Protein AF-A0A218XLJ2-F1 (afdb_monomer_lite)

Organism: Punica granatum (NCBI:txid22663)

Secondary structure (DSSP, 8-state):
------SSHHHHHHHHHHHHHHHHHHHHHHTT------------TTS---HHHHHHHTT-----S-EEEEEEEEEEEPP-----S--------PPPPEE-TT-EEEEEEEESSSTTPEEEEEEEE--TTSEEEEEPPHHHHT-TTHHHHEEEEEEE--TTSSS--------EEPEEEEEETTEEEEEEEEEEEEPP-TT----------------------

Sequence (221 aa):
MSHTSRSFGSSVNTFITMIMMILCIAFCLLGANSVAAAQEDVLNPETPISREDLVKIAGYGEDKLSTVLITGSVLCDEAAGRLNDNGDDEARTLPRPQPVSGALVAVNCQMGDTPRGRPCRTRGITDENGDFSIDLPSHLHATPNLHRRCSVRLLRIPKDSQCGPTYLHGHRLIKLWSVGDGVRTYSAGSIRLMKPNRKRPSQAQIINGSKSRVHGDVVDR

Foldseek 3Di:
DDDDDDDDVVVVVVVVVVVVVVVVVVCVVVVPPDPPPPPPPDDPVPDDQDPQNVCVVVVNRDPLQFWEKEKEFEWEAEDPPDDPDDDDPDPPDRDDTHGAFFWKKKKWFFADDDPPGDIDIDIWTAHPRRMTMTIDDSSCLPPPPRLVGIWMFTDDGDPPDQAHPDPRDDTARWAFDDDDPRYTYIYSYYDYGYRDDPPDDDDDDDPDDDDDDDDDDDDDD

Radius of gyration: 34.75 Å; chains: 1; bounding box: 73×89×125 Å

pLDDT: mean 71.73, std 20.13, range [30.19, 97.12]

Structure (mmCIF, N/CA/C/O backbone):
data_AF-A0A218XLJ2-F1
#
_entry.id   AF-A0A218XLJ2-F1
#
loop_
_atom_site.group_PDB
_atom_site.id
_atom_site.type_symbol
_atom_site.label_atom_id
_atom_site.label_alt_id
_atom_site.label_comp_id
_atom_site.label_asym_id
_atom_site.label_entity_id
_atom_site.label_seq_id
_atom_site.pdbx_PDB_ins_code
_atom_site.Cartn_x
_atom_site.Cartn_y
_atom_site.Cartn_z
_atom_site.occupancy
_atom_site.B_iso_or_equiv
_atom_site.auth_seq_id
_atom_site.auth_comp_id
_atom_site.auth_asym_id
_atom_site.auth_atom_id
_atom_site.pdbx_PDB_model_num
ATOM 1 N N . MET A 1 1 ? 51.303 -2.481 -82.507 1.00 40.62 1 MET A N 1
ATOM 2 C CA . MET A 1 1 ? 51.624 -2.855 -81.113 1.00 40.62 1 MET A CA 1
ATOM 3 C C . MET A 1 1 ? 50.322 -3.069 -80.368 1.00 40.62 1 MET A C 1
ATOM 5 O O . MET A 1 1 ? 49.459 -2.204 -80.385 1.00 40.62 1 MET A O 1
ATOM 9 N N . SER A 1 2 ? 50.149 -4.285 -79.870 1.00 39.78 2 SER A N 1
ATOM 10 C CA . SER A 1 2 ? 48.910 -4.911 -79.416 1.00 39.78 2 SER A CA 1
ATOM 11 C C . SER A 1 2 ? 48.534 -4.499 -77.989 1.00 39.78 2 SER A C 1
ATOM 13 O O . SER A 1 2 ? 49.345 -4.578 -77.070 1.00 39.78 2 SER A O 1
ATOM 15 N N . HIS A 1 3 ? 47.277 -4.091 -77.813 1.00 50.00 3 HIS A N 1
ATOM 16 C CA . HIS A 1 3 ? 46.625 -3.891 -76.522 1.00 50.00 3 HIS A CA 1
ATOM 17 C C . HIS A 1 3 ? 46.106 -5.228 -75.989 1.00 50.00 3 HIS A C 1
ATOM 19 O O . HIS A 1 3 ? 45.147 -5.739 -76.547 1.00 50.00 3 HIS A O 1
ATOM 25 N N . THR A 1 4 ? 46.646 -5.734 -74.879 1.00 51.16 4 THR A N 1
ATOM 26 C CA . THR A 1 4 ? 45.943 -6.681 -73.989 1.00 51.16 4 THR A CA 1
ATOM 27 C C . THR A 1 4 ? 46.661 -6.759 -72.644 1.00 51.16 4 THR A C 1
ATOM 29 O O . THR A 1 4 ? 47.622 -7.506 -72.503 1.00 51.16 4 THR A O 1
ATOM 32 N N . SER A 1 5 ? 46.200 -6.009 -71.639 1.00 54.22 5 SER A N 1
ATOM 33 C CA . SER A 1 5 ? 46.456 -6.365 -70.234 1.00 54.22 5 SER A CA 1
ATOM 34 C C . SER A 1 5 ? 45.481 -5.650 -69.298 1.00 54.22 5 SER A C 1
ATOM 36 O O . SER A 1 5 ? 45.827 -4.702 -68.602 1.00 54.22 5 SER A O 1
ATOM 38 N N . ARG A 1 6 ? 44.209 -6.058 -69.330 1.00 54.47 6 ARG A N 1
ATOM 39 C CA . ARG A 1 6 ? 43.205 -5.694 -68.316 1.00 54.47 6 ARG A CA 1
ATOM 40 C C . ARG A 1 6 ? 42.183 -6.822 -68.178 1.00 54.47 6 ARG A C 1
ATOM 42 O O . ARG A 1 6 ? 41.064 -6.686 -68.647 1.00 54.47 6 ARG A O 1
ATOM 49 N N . SER A 1 7 ? 42.572 -7.956 -67.592 1.00 54.41 7 SER A N 1
ATOM 50 C CA . SER A 1 7 ? 41.597 -8.994 -67.204 1.00 54.41 7 SER A CA 1
ATOM 51 C C . SER A 1 7 ? 42.142 -9.999 -66.176 1.00 54.41 7 SER A C 1
ATOM 53 O O . SER A 1 7 ? 41.984 -11.203 -66.331 1.00 54.41 7 SER A O 1
ATOM 55 N N . PHE A 1 8 ? 42.838 -9.534 -65.130 1.00 50.72 8 PHE A N 1
ATOM 56 C CA . PHE A 1 8 ? 43.256 -10.431 -64.032 1.00 50.72 8 PHE A CA 1
ATOM 57 C C . PHE A 1 8 ? 42.791 -9.962 -62.643 1.00 50.72 8 PHE A C 1
ATOM 59 O O . PHE A 1 8 ? 42.509 -10.785 -61.781 1.00 50.72 8 PHE A O 1
ATOM 66 N N . GLY A 1 9 ? 42.605 -8.651 -62.433 1.00 52.97 9 GLY A N 1
ATOM 67 C CA . GLY A 1 9 ? 42.180 -8.098 -61.136 1.00 52.97 9 GLY A CA 1
ATOM 68 C C . GLY A 1 9 ? 40.681 -8.204 -60.814 1.00 52.97 9 GLY A C 1
ATOM 69 O O . GLY A 1 9 ? 40.316 -8.201 -59.644 1.00 52.97 9 GLY A O 1
ATOM 70 N N . SER A 1 10 ? 39.798 -8.320 -61.815 1.00 57.84 10 SER A N 1
ATOM 71 C CA . SER A 1 10 ? 38.346 -8.446 -61.582 1.00 57.84 10 SER A CA 1
ATOM 72 C C . SER A 1 10 ? 37.951 -9.845 -61.114 1.00 57.84 10 SER A C 1
ATOM 74 O O . SER A 1 10 ? 37.080 -9.982 -60.261 1.00 57.84 10 SER A O 1
ATOM 76 N N . SER A 1 11 ? 38.632 -10.867 -61.636 1.00 59.41 11 SER A N 1
ATOM 77 C CA . SER A 1 11 ? 38.338 -12.275 -61.372 1.00 59.41 11 SER A CA 1
ATOM 78 C C . SER A 1 11 ? 38.610 -12.641 -59.908 1.00 59.41 11 SER A C 1
ATOM 80 O O . SER A 1 11 ? 37.754 -13.203 -59.228 1.00 59.41 11 SER A O 1
ATOM 82 N N . VAL A 1 12 ? 39.756 -12.215 -59.365 1.00 68.94 12 VAL A N 1
ATOM 83 C CA . VAL A 1 12 ? 40.136 -12.489 -57.968 1.00 68.94 12 VAL A CA 1
ATOM 84 C C . VAL A 1 12 ? 39.160 -11.836 -56.983 1.00 68.94 12 VAL A C 1
ATOM 86 O O . VAL A 1 12 ? 38.731 -12.479 -56.030 1.00 68.94 12 VAL A O 1
ATOM 89 N N . ASN A 1 13 ? 38.719 -10.604 -57.255 1.00 71.38 13 ASN A N 1
ATOM 90 C CA . ASN A 1 13 ? 37.729 -9.924 -56.418 1.00 71.38 13 ASN A CA 1
ATOM 91 C C . ASN A 1 13 ? 36.360 -10.614 -56.457 1.00 71.38 13 ASN A C 1
ATOM 93 O O . ASN A 1 13 ? 35.719 -10.729 -55.417 1.00 71.38 13 ASN A O 1
ATOM 97 N N . THR A 1 14 ? 35.929 -11.128 -57.615 1.00 75.25 14 THR A N 1
ATOM 98 C CA . THR A 1 14 ? 34.682 -11.906 -57.709 1.00 75.25 14 THR A CA 1
ATOM 99 C C . THR A 1 14 ? 34.770 -13.260 -57.007 1.00 75.25 14 THR A C 1
ATOM 101 O O . THR A 1 14 ? 33.794 -13.704 -56.410 1.00 75.25 14 THR A O 1
ATOM 104 N N . PHE A 1 15 ? 35.939 -13.906 -57.008 1.00 81.88 15 PHE A N 1
ATOM 105 C CA . PHE A 1 15 ? 36.141 -15.135 -56.239 1.00 81.88 15 PHE A CA 1
ATOM 106 C C . PHE A 1 15 ? 36.113 -14.867 -54.731 1.00 81.88 15 PHE A C 1
ATOM 108 O O . PHE A 1 15 ? 35.472 -15.609 -53.991 1.00 81.88 15 PHE A O 1
ATOM 115 N N . ILE A 1 16 ? 36.734 -13.775 -54.274 1.00 82.81 16 ILE A N 1
ATOM 116 C CA . ILE A 1 16 ? 36.729 -13.383 -52.859 1.00 82.81 16 ILE A CA 1
ATOM 117 C C . ILE A 1 16 ? 35.306 -13.059 -52.380 1.00 82.81 16 ILE A C 1
ATOM 119 O O . ILE A 1 16 ? 34.909 -13.517 -51.309 1.00 82.81 16 ILE A O 1
ATOM 123 N N . THR A 1 17 ? 34.506 -12.328 -53.165 1.00 79.94 17 THR A N 1
ATOM 124 C CA . THR A 1 17 ? 33.119 -12.008 -52.781 1.00 79.94 17 THR A CA 1
ATOM 125 C C . THR A 1 17 ? 32.224 -13.244 -52.739 1.00 79.94 17 THR A C 1
ATOM 127 O O . THR A 1 17 ? 31.406 -13.367 -51.829 1.00 79.94 17 THR A O 1
ATOM 130 N N . MET A 1 18 ? 32.406 -14.194 -53.660 1.00 84.88 18 MET A N 1
ATOM 131 C CA . MET A 1 18 ? 31.685 -15.472 -53.636 1.00 84.88 18 MET A CA 1
ATOM 132 C C . MET A 1 18 ? 32.050 -16.317 -52.409 1.00 84.88 18 MET A C 1
ATOM 134 O O . MET A 1 18 ? 31.156 -16.843 -51.749 1.00 84.88 18 MET A O 1
ATOM 138 N N . ILE A 1 19 ? 33.334 -16.391 -52.044 1.00 88.06 19 ILE A N 1
ATOM 139 C CA . ILE A 1 19 ? 33.786 -17.113 -50.843 1.00 88.06 19 ILE A CA 1
ATOM 140 C C . ILE A 1 19 ? 33.223 -16.468 -49.569 1.00 88.06 19 ILE A C 1
ATOM 142 O O . ILE A 1 19 ? 32.727 -17.178 -48.698 1.00 88.06 19 ILE A O 1
ATOM 146 N N . MET A 1 20 ? 33.227 -15.134 -49.471 1.00 82.94 20 MET A N 1
ATOM 147 C CA . MET A 1 20 ? 32.637 -14.418 -48.330 1.00 82.94 20 MET A CA 1
ATOM 148 C C . MET A 1 20 ? 31.130 -14.668 -48.201 1.00 82.94 20 MET A C 1
ATOM 150 O O . MET A 1 20 ? 30.644 -14.899 -47.098 1.00 82.94 20 MET A O 1
ATOM 154 N N . MET A 1 21 ? 30.389 -14.690 -49.313 1.00 84.50 21 MET A N 1
ATOM 155 C CA . MET A 1 21 ? 28.954 -14.997 -49.300 1.00 84.50 21 MET A CA 1
ATOM 156 C C . MET A 1 21 ? 28.672 -16.432 -48.841 1.00 84.50 21 MET A C 1
ATOM 158 O O . MET A 1 21 ? 27.772 -16.646 -48.031 1.00 84.50 21 MET A O 1
ATOM 162 N N . ILE A 1 22 ? 29.458 -17.410 -49.302 1.00 87.50 22 ILE A N 1
ATOM 163 C CA . ILE A 1 22 ? 29.316 -18.814 -48.888 1.00 87.50 22 ILE A CA 1
ATOM 164 C C . ILE A 1 22 ? 29.635 -18.977 -47.396 1.00 87.50 22 ILE A C 1
ATOM 166 O O . ILE A 1 22 ? 28.896 -19.660 -46.689 1.00 87.50 22 ILE A O 1
ATOM 170 N N . LEU A 1 23 ? 30.683 -18.312 -46.896 1.00 84.44 23 LEU A N 1
ATOM 171 C CA . LEU A 1 23 ? 31.029 -18.319 -45.471 1.00 84.44 23 LEU A CA 1
ATOM 172 C C . LEU A 1 23 ? 29.951 -17.648 -44.611 1.00 84.44 23 LEU A C 1
ATOM 174 O O . LEU A 1 23 ? 29.609 -18.183 -43.560 1.00 84.44 23 LEU A O 1
ATOM 178 N N . CYS A 1 24 ? 29.362 -16.537 -45.066 1.00 79.88 24 CYS A N 1
ATOM 179 C CA . CYS A 1 24 ? 28.232 -15.899 -44.386 1.00 79.88 24 CYS A CA 1
ATOM 180 C C . CYS A 1 24 ? 27.011 -16.823 -44.318 1.00 79.88 24 CYS A C 1
ATOM 182 O O . CYS A 1 24 ? 26.414 -16.959 -43.256 1.00 79.88 24 CYS A O 1
ATOM 184 N N . ILE A 1 25 ? 26.658 -17.499 -45.416 1.00 82.06 25 ILE A N 1
ATOM 185 C CA . ILE A 1 25 ? 25.526 -18.437 -45.442 1.00 82.06 25 ILE A CA 1
ATOM 186 C C . ILE A 1 25 ? 25.802 -19.633 -44.524 1.00 82.06 25 ILE A C 1
ATOM 188 O O . ILE A 1 25 ? 24.932 -20.006 -43.743 1.00 82.06 25 ILE A O 1
ATOM 192 N N . ALA A 1 26 ? 27.013 -20.195 -44.551 1.00 81.12 26 ALA A N 1
ATOM 193 C CA . ALA A 1 26 ? 27.405 -21.265 -43.637 1.00 81.12 26 ALA A CA 1
ATOM 194 C C . ALA A 1 26 ? 27.327 -20.809 -42.171 1.00 81.12 26 ALA A C 1
ATOM 196 O O . ALA A 1 26 ? 26.784 -21.529 -41.341 1.00 81.12 26 ALA A O 1
ATOM 197 N N . PHE A 1 27 ? 27.781 -19.595 -41.851 1.00 76.19 27 PHE A N 1
ATOM 198 C CA . PHE A 1 27 ? 27.684 -19.035 -40.502 1.00 76.19 27 PHE A CA 1
ATOM 199 C C . PHE A 1 27 ? 26.229 -18.788 -40.073 1.00 76.19 27 PHE A C 1
ATOM 201 O O . PHE A 1 27 ? 25.881 -19.052 -38.928 1.00 76.19 27 PHE A O 1
ATOM 208 N N . CYS A 1 28 ? 25.350 -18.362 -40.984 1.00 71.06 28 CYS A N 1
ATOM 209 C CA . CYS A 1 28 ? 23.918 -18.231 -40.709 1.00 71.06 28 CYS A CA 1
ATOM 210 C C . CYS A 1 28 ? 23.225 -19.589 -40.508 1.00 71.06 28 CYS A C 1
ATOM 212 O O . CYS A 1 28 ? 22.333 -19.693 -39.672 1.00 71.06 28 CYS A O 1
ATOM 214 N N . LEU A 1 29 ? 23.637 -20.628 -41.243 1.00 69.00 29 LEU A N 1
ATOM 215 C CA . LEU A 1 29 ? 23.079 -21.979 -41.120 1.00 69.00 29 LEU A CA 1
ATOM 216 C C . LEU A 1 29 ? 23.618 -22.730 -39.890 1.00 69.00 29 LEU A C 1
ATOM 218 O O . LEU A 1 29 ? 22.873 -23.486 -39.274 1.00 69.00 29 LEU A O 1
ATOM 222 N N . LEU A 1 30 ? 24.876 -22.502 -39.495 1.00 63.41 30 LEU A N 1
ATOM 223 C CA . LEU A 1 30 ? 25.457 -23.046 -38.258 1.00 63.41 30 LEU A CA 1
ATOM 224 C C . LEU A 1 30 ? 25.070 -22.225 -37.012 1.00 63.41 30 LEU A C 1
ATOM 226 O O . LEU A 1 30 ? 25.024 -22.766 -35.910 1.00 63.41 30 LEU A O 1
ATOM 230 N N . GLY A 1 31 ? 24.772 -20.934 -37.174 1.00 58.31 31 GLY A N 1
ATOM 231 C CA . GLY A 1 31 ? 24.392 -20.003 -36.106 1.00 58.31 31 GLY A CA 1
ATOM 232 C C . GLY A 1 31 ? 22.928 -20.081 -35.661 1.00 58.31 31 GLY A C 1
ATOM 233 O O . GLY A 1 31 ? 22.529 -19.323 -34.781 1.00 58.31 31 GLY A O 1
ATOM 234 N N . ALA A 1 32 ? 22.130 -20.996 -36.222 1.00 55.41 32 ALA A N 1
ATOM 235 C CA . ALA A 1 32 ? 20.756 -21.253 -35.778 1.00 55.41 32 ALA A CA 1
ATOM 236 C C . ALA A 1 32 ? 20.669 -22.094 -34.487 1.00 55.41 32 ALA A C 1
ATOM 238 O O . ALA A 1 32 ? 19.572 -22.390 -34.022 1.00 55.41 32 ALA A O 1
ATOM 239 N N . ASN A 1 33 ? 21.805 -22.425 -33.872 1.00 53.75 33 ASN A N 1
ATOM 240 C CA . ASN A 1 33 ? 21.851 -22.959 -32.517 1.00 53.75 33 ASN A CA 1
ATOM 241 C C . ASN A 1 33 ? 22.238 -21.825 -31.569 1.00 53.75 33 ASN A C 1
ATOM 243 O O . ASN A 1 33 ? 23.383 -21.703 -31.133 1.00 53.75 33 ASN A O 1
ATOM 247 N N . SER A 1 34 ? 21.276 -20.954 -31.275 1.00 48.19 34 SER A N 1
ATOM 248 C CA . SER A 1 34 ? 21.370 -20.085 -30.110 1.00 48.19 34 SER A CA 1
ATOM 249 C C . SER A 1 34 ? 21.633 -20.952 -28.882 1.00 48.19 34 SER A C 1
ATOM 251 O O . SER A 1 34 ? 20.870 -21.871 -28.586 1.00 48.19 34 SER A O 1
ATOM 253 N N . VAL A 1 35 ? 22.719 -20.641 -28.181 1.00 45.84 35 VAL A N 1
ATOM 254 C CA . VAL A 1 35 ? 23.016 -21.108 -26.829 1.00 45.84 35 VAL A CA 1
ATOM 255 C C . VAL A 1 35 ? 21.879 -20.703 -25.888 1.00 45.84 35 VAL A C 1
ATOM 257 O O . VAL A 1 35 ? 21.915 -19.664 -25.238 1.00 45.84 35 VAL A O 1
ATOM 260 N N . ALA A 1 36 ? 20.849 -21.539 -25.811 1.00 43.31 36 ALA A N 1
ATOM 261 C CA . ALA A 1 36 ? 20.025 -21.641 -24.626 1.00 43.31 36 ALA A CA 1
ATOM 262 C C . ALA A 1 36 ? 20.837 -22.451 -23.612 1.00 43.31 36 ALA A C 1
ATOM 264 O O . ALA A 1 36 ? 20.771 -23.675 -23.574 1.00 43.31 36 ALA A O 1
ATOM 265 N N . ALA A 1 37 ? 21.635 -21.768 -22.792 1.00 46.81 37 ALA A N 1
ATOM 266 C CA . ALA A 1 37 ? 22.037 -22.324 -21.507 1.00 46.81 37 ALA A CA 1
ATOM 267 C C . ALA A 1 37 ? 20.812 -22.269 -20.577 1.00 46.81 37 ALA A C 1
ATOM 269 O O . ALA A 1 37 ? 20.746 -21.463 -19.655 1.00 46.81 37 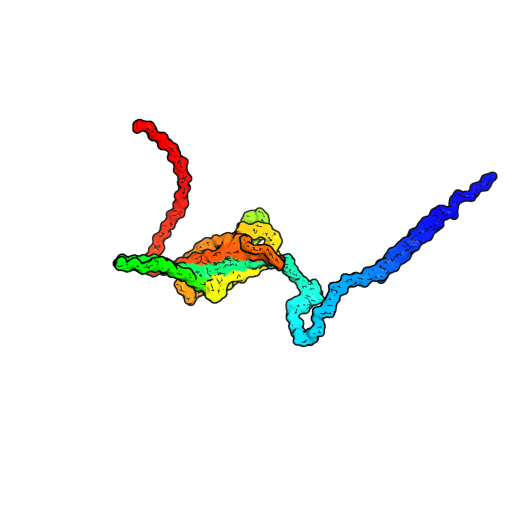ALA A O 1
ATOM 270 N N . ALA A 1 38 ? 19.799 -23.080 -20.882 1.00 41.97 38 ALA A N 1
ATOM 271 C CA . ALA A 1 38 ? 18.793 -23.466 -19.915 1.00 41.97 38 ALA A CA 1
ATOM 272 C C . ALA A 1 38 ? 19.361 -24.700 -19.226 1.00 41.97 38 ALA A C 1
ATOM 274 O O . ALA A 1 38 ? 19.477 -25.769 -19.818 1.00 41.97 38 ALA A O 1
ATOM 275 N N . GLN A 1 39 ? 19.816 -24.501 -17.997 1.00 36.59 39 GLN A N 1
ATOM 276 C CA . GLN A 1 39 ? 20.146 -25.582 -17.094 1.00 36.59 39 GLN A CA 1
ATOM 277 C C . GLN A 1 39 ? 18.915 -26.480 -16.965 1.00 36.59 39 GLN A C 1
ATOM 279 O O . GLN A 1 39 ? 17.893 -26.075 -16.414 1.00 36.59 39 GLN A O 1
ATOM 284 N N . GLU A 1 40 ? 19.010 -27.676 -17.535 1.00 46.03 40 GLU A N 1
ATOM 285 C CA . GLU A 1 40 ? 18.031 -28.739 -17.369 1.00 46.03 40 GLU A CA 1
ATOM 286 C C . GLU A 1 40 ? 18.198 -29.310 -15.964 1.00 46.03 40 GLU A C 1
ATOM 288 O O . GLU A 1 40 ? 18.919 -30.275 -15.737 1.00 46.03 40 GLU A O 1
ATOM 293 N N . ASP A 1 41 ? 17.573 -28.659 -14.996 1.00 46.03 41 ASP A N 1
ATOM 294 C CA . ASP A 1 41 ? 17.296 -29.265 -13.705 1.00 46.03 41 ASP A CA 1
ATOM 295 C C . ASP A 1 41 ? 15.955 -28.721 -13.230 1.00 46.03 41 ASP A C 1
ATOM 297 O O . ASP A 1 41 ? 15.884 -27.601 -12.741 1.00 46.03 41 ASP A O 1
ATOM 301 N N . VAL A 1 42 ? 14.885 -29.443 -13.571 1.00 45.31 42 VAL A N 1
ATOM 302 C CA . VAL A 1 42 ? 13.641 -29.696 -12.814 1.00 45.31 42 VAL A CA 1
ATOM 303 C C . VAL A 1 42 ? 12.658 -30.306 -13.824 1.00 45.31 42 VAL A C 1
ATOM 305 O O . VAL A 1 42 ? 11.742 -29.655 -14.320 1.00 45.31 42 VAL A O 1
ATOM 308 N N . LEU A 1 43 ? 12.843 -31.587 -14.151 1.00 45.59 43 LEU A N 1
ATOM 309 C CA . LEU A 1 43 ? 11.749 -32.415 -14.658 1.00 45.59 43 LEU A CA 1
ATOM 310 C C . LEU A 1 43 ? 11.381 -33.402 -13.553 1.00 45.59 43 LEU A C 1
ATOM 312 O O . LEU A 1 43 ? 11.804 -34.553 -13.565 1.00 45.59 43 LEU A O 1
ATOM 316 N N . ASN A 1 44 ? 10.605 -32.930 -12.576 1.00 52.25 44 ASN A N 1
ATOM 317 C CA . ASN A 1 44 ? 9.817 -33.818 -11.732 1.00 52.25 44 ASN A CA 1
ATOM 318 C C . ASN A 1 44 ? 8.383 -33.831 -12.294 1.00 52.25 44 ASN A C 1
ATOM 320 O O . ASN A 1 44 ? 7.710 -32.804 -12.218 1.00 52.25 44 ASN A O 1
ATOM 324 N N . PRO A 1 45 ? 7.898 -34.937 -12.883 1.00 50.84 45 PRO A N 1
ATOM 325 C CA . PRO A 1 45 ? 6.614 -34.984 -13.588 1.00 50.84 45 PRO A CA 1
ATOM 326 C C . PRO A 1 45 ? 5.373 -35.015 -12.670 1.00 50.84 45 PRO A C 1
ATOM 328 O O . PRO A 1 45 ? 4.278 -35.313 -13.140 1.00 50.84 45 PRO A O 1
ATOM 331 N N . GLU A 1 46 ? 5.505 -34.713 -11.375 1.00 52.38 46 GLU A N 1
ATOM 332 C CA . GLU A 1 46 ? 4.437 -34.922 -10.383 1.00 52.38 46 GLU A CA 1
ATOM 333 C C . GLU A 1 46 ? 3.792 -33.640 -9.832 1.00 52.38 46 GLU A C 1
ATOM 335 O O . GLU A 1 46 ? 2.919 -33.717 -8.967 1.00 52.38 46 GLU A O 1
ATOM 340 N N . THR A 1 47 ? 4.158 -32.450 -10.316 1.00 59.81 47 THR A N 1
ATOM 341 C CA . THR A 1 47 ? 3.513 -31.206 -9.872 1.00 59.81 47 THR A CA 1
ATOM 342 C C . THR A 1 47 ? 2.441 -30.753 -10.869 1.00 59.81 47 THR A C 1
ATOM 344 O O . THR A 1 47 ? 2.722 -30.605 -12.060 1.00 59.81 47 THR A O 1
ATOM 347 N N . PRO A 1 48 ? 1.187 -30.515 -10.431 1.00 67.12 48 PRO A N 1
ATOM 348 C CA . PRO A 1 48 ? 0.189 -29.911 -11.301 1.00 67.12 48 PRO A CA 1
ATOM 349 C C . PRO A 1 48 ? 0.653 -28.497 -11.663 1.00 67.12 48 PRO A C 1
ATOM 351 O O . PRO A 1 48 ? 0.716 -27.620 -10.803 1.00 67.12 48 PRO A O 1
ATOM 354 N N . ILE A 1 49 ? 1.000 -28.291 -12.937 1.00 69.38 49 ILE A N 1
ATOM 355 C CA . ILE A 1 49 ? 1.382 -26.979 -13.463 1.00 69.38 49 ILE A CA 1
ATOM 356 C C . ILE A 1 49 ? 0.177 -26.054 -13.301 1.00 69.38 49 ILE A C 1
ATOM 358 O O . ILE A 1 49 ? -0.910 -26.324 -13.824 1.00 69.38 49 ILE A O 1
ATOM 362 N N . SER A 1 50 ? 0.361 -24.979 -12.544 1.00 78.75 50 SER A N 1
ATOM 363 C CA . SER A 1 50 ? -0.721 -24.053 -12.261 1.00 78.75 50 SER A CA 1
ATOM 364 C C . SER A 1 50 ? -1.094 -23.242 -13.506 1.00 78.75 50 SER A C 1
ATOM 366 O O . SER A 1 50 ? -0.306 -23.101 -14.447 1.00 78.75 50 SER A O 1
ATOM 368 N N . ARG A 1 51 ? -2.321 -22.706 -13.557 1.00 74.31 51 ARG A N 1
ATOM 369 C CA . ARG A 1 51 ? -2.812 -21.980 -14.746 1.00 74.31 51 ARG A CA 1
ATOM 370 C C . ARG A 1 51 ? -1.936 -20.775 -15.077 1.00 74.31 51 ARG A C 1
ATOM 372 O O . ARG A 1 51 ? -1.750 -20.468 -16.249 1.00 74.31 51 ARG A O 1
ATOM 379 N N . GLU A 1 52 ? -1.397 -20.110 -14.062 1.00 71.06 52 GLU A N 1
ATOM 380 C CA . GLU A 1 52 ? -0.471 -18.985 -14.236 1.00 71.06 52 GLU A CA 1
ATOM 381 C C . GLU A 1 52 ? 0.842 -19.420 -14.896 1.00 71.06 52 GLU A C 1
ATOM 383 O O . GLU A 1 52 ? 1.374 -18.695 -15.734 1.00 71.06 52 GLU A O 1
ATOM 388 N N . ASP A 1 53 ? 1.343 -20.609 -14.565 1.00 73.12 53 ASP A N 1
ATOM 389 C CA . ASP A 1 53 ? 2.588 -21.133 -15.124 1.00 73.12 53 ASP A CA 1
ATOM 390 C C . ASP A 1 53 ? 2.408 -21.609 -16.568 1.00 73.12 53 ASP A C 1
ATOM 392 O O . ASP A 1 53 ? 3.267 -21.346 -17.406 1.00 73.12 53 ASP A O 1
ATOM 396 N N . LEU A 1 54 ? 1.250 -22.182 -16.916 1.00 79.81 54 LEU A N 1
ATOM 397 C CA . LEU A 1 54 ? 0.903 -22.486 -18.313 1.00 79.81 54 LEU A CA 1
ATOM 398 C C . LEU A 1 54 ? 0.843 -21.224 -19.189 1.00 79.81 54 LEU A C 1
ATOM 400 O O . LEU A 1 54 ? 1.269 -21.253 -20.343 1.00 79.81 54 LEU A O 1
ATOM 404 N N . VAL A 1 55 ? 0.349 -20.104 -18.647 1.00 77.56 55 VAL A N 1
ATOM 405 C CA . VAL A 1 55 ? 0.307 -18.816 -19.362 1.00 77.56 55 VAL A CA 1
ATOM 406 C C . VAL A 1 55 ? 1.719 -18.278 -19.616 1.00 77.56 55 VAL A C 1
ATOM 408 O O . VAL A 1 55 ? 1.986 -17.766 -20.705 1.00 77.56 55 VAL A O 1
ATOM 411 N N . LYS A 1 56 ? 2.639 -18.442 -18.655 1.00 75.25 56 LYS A N 1
ATOM 412 C CA . LYS A 1 56 ? 4.057 -18.087 -18.828 1.00 75.25 56 LYS A CA 1
ATOM 413 C C . LYS A 1 56 ? 4.743 -18.967 -19.874 1.00 75.25 56 LYS A C 1
ATOM 415 O O . LYS A 1 56 ? 5.400 -18.434 -20.760 1.00 75.25 56 LYS A O 1
ATOM 420 N N . ILE A 1 57 ? 4.538 -20.289 -19.824 1.00 79.69 57 ILE A N 1
ATOM 421 C CA . ILE A 1 57 ? 5.113 -21.248 -20.789 1.00 79.69 57 ILE A CA 1
ATOM 422 C C . ILE A 1 57 ? 4.630 -20.952 -22.217 1.00 79.69 57 ILE A C 1
ATOM 424 O O . ILE A 1 57 ? 5.393 -21.071 -23.171 1.00 79.69 57 ILE A O 1
ATOM 428 N N . ALA A 1 58 ? 3.379 -20.512 -22.372 1.00 80.81 58 ALA A N 1
ATOM 429 C CA . ALA A 1 58 ? 2.810 -20.142 -23.664 1.00 80.81 58 ALA A CA 1
ATOM 430 C C . ALA A 1 58 ? 3.290 -18.773 -24.199 1.00 80.81 58 ALA A C 1
ATOM 432 O O . ALA A 1 58 ? 2.844 -18.352 -25.263 1.00 80.81 58 ALA A O 1
ATOM 433 N N . GLY A 1 59 ? 4.162 -18.059 -23.475 1.00 66.69 59 GLY A N 1
ATOM 434 C CA . GLY A 1 59 ? 4.678 -16.745 -23.877 1.00 66.69 59 GLY A CA 1
ATOM 435 C C . GLY A 1 59 ? 3.666 -15.597 -23.765 1.00 66.69 59 GLY A C 1
ATOM 436 O O . GLY A 1 59 ? 3.957 -14.485 -24.195 1.00 66.69 59 GLY A O 1
ATOM 437 N N . TYR A 1 60 ? 2.488 -15.846 -23.178 1.00 70.06 60 TYR A N 1
ATOM 438 C CA . TYR A 1 60 ? 1.464 -14.831 -22.888 1.00 70.06 60 TYR A CA 1
ATOM 439 C C . TYR A 1 60 ? 1.579 -14.258 -21.466 1.00 70.06 60 TYR A C 1
ATOM 441 O O . TYR A 1 60 ? 0.799 -13.388 -21.082 1.00 70.06 60 TYR A O 1
ATOM 449 N N . GLY A 1 61 ? 2.522 -14.755 -20.663 1.00 64.44 61 GLY A N 1
ATOM 450 C CA . GLY A 1 61 ? 2.810 -14.219 -19.339 1.00 64.44 61 GLY A CA 1
ATOM 451 C C . GLY A 1 61 ? 3.543 -12.889 -19.450 1.00 64.44 61 GLY A C 1
ATOM 452 O O . GLY A 1 61 ? 4.718 -12.855 -19.792 1.00 64.44 61 GLY A O 1
ATOM 453 N N . GLU A 1 62 ? 2.861 -11.786 -19.151 1.00 65.50 62 GLU A N 1
ATOM 454 C CA . GLU A 1 62 ? 3.532 -10.505 -18.941 1.00 65.50 62 GLU A CA 1
ATOM 455 C C . GLU A 1 62 ? 4.309 -10.571 -17.617 1.00 65.50 62 GLU A C 1
ATOM 457 O O . GLU A 1 62 ? 3.709 -10.579 -16.537 1.00 65.50 62 GLU A O 1
ATOM 462 N N . ASP A 1 63 ? 5.642 -10.623 -17.676 1.00 60.34 63 ASP A N 1
ATOM 463 C CA . ASP A 1 63 ? 6.463 -10.551 -16.470 1.00 60.34 63 ASP A CA 1
ATOM 464 C C . ASP A 1 63 ? 6.298 -9.182 -15.795 1.00 60.34 63 ASP A C 1
ATOM 466 O O . ASP A 1 63 ? 6.442 -8.115 -16.402 1.00 60.34 63 ASP A O 1
ATOM 470 N N . LYS A 1 64 ? 5.994 -9.198 -14.494 1.00 64.94 64 LYS A N 1
ATOM 471 C CA . LYS A 1 64 ? 5.843 -7.993 -13.673 1.00 64.94 64 LYS A CA 1
ATOM 472 C C . LYS A 1 64 ? 7.211 -7.309 -13.524 1.00 64.94 64 LYS A C 1
ATOM 474 O O . LYS A 1 64 ? 7.962 -7.614 -12.605 1.00 64.94 64 LYS A O 1
ATOM 479 N N . LEU A 1 65 ? 7.515 -6.351 -14.406 1.00 66.50 65 LEU A N 1
ATOM 480 C CA . LEU A 1 65 ? 8.825 -5.675 -14.501 1.00 66.50 65 LEU A CA 1
ATOM 481 C C . LEU A 1 65 ? 9.272 -4.938 -13.223 1.00 66.50 65 LEU A C 1
ATOM 483 O O . LEU A 1 65 ? 10.449 -4.628 -13.062 1.00 66.50 65 LEU A O 1
ATOM 487 N N . SER A 1 66 ? 8.352 -4.627 -12.310 1.00 74.50 66 SER A N 1
ATOM 488 C CA . SER A 1 66 ? 8.694 -4.235 -10.941 1.00 74.50 66 SER A CA 1
ATOM 489 C C . SER A 1 66 ? 7.503 -4.472 -10.023 1.00 74.50 66 SER A C 1
ATOM 491 O O . SER A 1 66 ? 6.368 -4.465 -10.471 1.00 74.50 66 SER A O 1
ATOM 493 N N . THR A 1 67 ? 7.717 -4.659 -8.729 1.00 89.44 67 THR A N 1
ATOM 494 C CA . THR A 1 67 ? 6.627 -4.659 -7.751 1.00 89.44 67 THR A CA 1
ATOM 495 C C . THR A 1 67 ? 6.643 -3.353 -6.985 1.00 89.44 67 THR A C 1
ATOM 497 O O . THR A 1 67 ? 7.694 -2.855 -6.588 1.00 89.44 67 THR A O 1
ATOM 500 N N . VAL A 1 68 ? 5.466 -2.776 -6.778 1.00 92.88 68 VAL A N 1
ATOM 501 C CA . VAL A 1 68 ? 5.305 -1.631 -5.891 1.00 92.88 68 VAL A CA 1
ATOM 502 C C . VAL A 1 68 ? 4.326 -2.019 -4.806 1.00 92.88 68 VAL A C 1
ATOM 504 O O . VAL A 1 68 ? 3.147 -2.228 -5.086 1.00 92.88 68 VAL A O 1
ATOM 507 N N . LEU A 1 69 ? 4.840 -2.094 -3.585 1.00 94.94 69 LEU A N 1
ATOM 508 C CA . LEU A 1 69 ? 4.095 -2.503 -2.409 1.00 94.94 69 LEU A CA 1
ATOM 509 C C . LEU A 1 69 ? 3.889 -1.292 -1.503 1.00 94.94 69 LEU A C 1
ATOM 511 O O . LEU A 1 69 ? 4.843 -0.585 -1.179 1.00 94.94 69 LEU A O 1
ATOM 515 N N . ILE A 1 70 ? 2.654 -1.040 -1.082 1.00 96.31 70 ILE A N 1
ATOM 516 C CA . ILE A 1 70 ? 2.350 -0.025 -0.071 1.00 96.31 70 ILE A CA 1
ATOM 517 C C . ILE A 1 70 ? 1.926 -0.727 1.210 1.00 96.31 70 ILE A C 1
ATOM 519 O O . ILE A 1 70 ? 0.956 -1.482 1.203 1.00 96.31 70 ILE A O 1
ATOM 523 N N . THR A 1 71 ? 2.620 -0.433 2.304 1.00 96.88 71 THR A N 1
ATOM 524 C CA . THR A 1 71 ? 2.346 -0.994 3.626 1.00 96.88 71 THR A CA 1
ATOM 525 C C . THR A 1 71 ? 2.003 0.085 4.644 1.00 96.88 71 THR A C 1
ATOM 527 O O . THR A 1 71 ? 2.350 1.260 4.492 1.00 96.88 71 THR A O 1
ATOM 530 N N . GLY A 1 72 ? 1.308 -0.296 5.703 1.00 96.06 72 GLY A N 1
ATOM 531 C CA . GLY A 1 72 ? 1.008 0.582 6.827 1.00 96.06 72 GLY A CA 1
ATOM 532 C C . GLY A 1 72 ? 0.095 -0.107 7.824 1.00 96.06 72 GLY A C 1
ATOM 533 O O . GLY A 1 72 ? -0.227 -1.277 7.652 1.00 96.06 72 GLY A O 1
ATOM 534 N N . SER A 1 73 ? -0.338 0.636 8.840 1.00 94.75 73 SER A N 1
ATOM 535 C CA . SER A 1 73 ? -1.183 0.088 9.900 1.00 94.75 73 SER A CA 1
ATOM 536 C C . SER A 1 73 ? -2.333 1.011 10.274 1.00 94.75 73 SER A C 1
ATOM 538 O O . SER A 1 73 ? -2.266 2.230 10.085 1.00 94.75 73 SER A O 1
ATOM 540 N N . VAL A 1 74 ? -3.414 0.436 10.792 1.00 92.00 74 VAL A N 1
ATOM 541 C CA . VAL A 1 74 ? -4.576 1.151 11.317 1.00 92.00 74 VAL A CA 1
ATOM 542 C C . VAL A 1 74 ? -4.716 0.818 12.793 1.00 92.00 74 VAL A C 1
ATOM 544 O O . VAL A 1 74 ? -4.977 -0.321 13.174 1.00 92.00 74 VAL A O 1
ATOM 547 N N . LEU A 1 75 ? -4.550 1.842 13.623 1.00 89.75 75 LEU A N 1
ATOM 548 C CA . LEU A 1 75 ? -4.576 1.746 15.075 1.00 89.75 75 LEU A CA 1
ATOM 549 C C . LEU A 1 75 ? -5.707 2.602 15.641 1.00 89.75 75 LEU A C 1
ATOM 551 O O . LEU A 1 75 ? -6.055 3.652 15.101 1.00 89.75 75 LEU A O 1
ATOM 555 N N . CYS A 1 76 ? -6.250 2.161 16.761 1.00 86.69 76 CYS A N 1
ATOM 556 C CA . CYS A 1 76 ? -7.289 2.818 17.524 1.00 86.69 76 CYS A CA 1
ATOM 557 C C . CYS A 1 76 ? -6.712 3.293 18.859 1.00 86.69 76 CYS A C 1
ATOM 559 O O . CYS A 1 76 ? -6.383 2.486 19.726 1.00 86.69 76 CYS A O 1
ATOM 561 N N . ASP A 1 77 ? -6.603 4.604 19.029 1.00 82.56 77 ASP A N 1
ATOM 562 C CA . ASP A 1 77 ? -6.245 5.235 20.288 1.00 82.56 77 ASP A CA 1
ATOM 563 C C . ASP A 1 77 ? -7.487 5.329 21.183 1.00 82.56 77 ASP A C 1
ATOM 565 O O . ASP A 1 77 ? -8.566 5.787 20.775 1.00 82.56 77 ASP A O 1
ATOM 569 N N . GLU A 1 78 ? -7.328 4.930 22.440 1.00 72.31 78 GLU A N 1
ATOM 570 C CA . GLU A 1 78 ? -8.307 5.256 23.465 1.00 72.31 78 GLU A CA 1
ATOM 571 C C . GLU A 1 78 ? -8.168 6.740 23.792 1.00 72.31 78 GLU A C 1
ATOM 573 O O . GLU A 1 78 ? -7.086 7.217 24.139 1.00 72.31 78 GLU A O 1
ATOM 578 N N . ALA A 1 79 ? -9.256 7.502 23.656 1.00 61.69 79 ALA A N 1
ATOM 579 C CA . ALA A 1 79 ? -9.261 8.860 24.169 1.00 61.69 79 ALA A CA 1
ATOM 580 C C . ALA A 1 79 ? -8.966 8.770 25.668 1.00 61.69 79 ALA A C 1
ATOM 582 O O . ALA A 1 79 ? -9.713 8.103 26.382 1.00 61.69 79 ALA A O 1
ATOM 583 N N . ALA A 1 80 ? -7.892 9.418 26.126 1.00 52.91 80 ALA A N 1
ATOM 584 C CA . ALA A 1 80 ? -7.562 9.529 27.538 1.00 52.91 80 ALA A CA 1
ATOM 585 C C . ALA A 1 80 ? -8.735 10.201 28.273 1.00 52.91 80 ALA A C 1
ATOM 587 O O . ALA A 1 80 ? -8.844 11.426 28.368 1.00 52.91 80 ALA A O 1
ATOM 588 N N . GLY A 1 81 ? -9.679 9.386 28.733 1.00 45.91 81 GLY A N 1
ATOM 589 C CA . GLY A 1 81 ? -10.734 9.788 29.636 1.00 45.91 81 GLY A CA 1
ATOM 590 C C . GLY A 1 81 ? -10.070 10.051 30.971 1.00 45.91 81 GLY A C 1
ATOM 591 O O . GLY A 1 81 ? -9.746 9.104 31.669 1.00 45.91 81 GLY A O 1
ATOM 592 N N . ARG A 1 82 ? -9.797 11.335 31.232 1.00 45.88 82 ARG A N 1
ATOM 593 C CA . ARG A 1 82 ? -9.374 11.953 32.498 1.00 45.88 82 ARG A CA 1
ATOM 594 C C . ARG A 1 82 ? -9.328 10.960 33.668 1.00 45.88 82 ARG A C 1
ATOM 596 O O . ARG A 1 82 ? -10.383 10.519 34.120 1.00 45.88 82 ARG A O 1
ATOM 603 N N . LEU A 1 83 ? -8.124 10.693 34.181 1.00 44.78 83 LEU A N 1
ATOM 604 C CA . LEU A 1 83 ? -7.968 10.274 35.572 1.00 44.78 83 LEU A CA 1
ATOM 605 C C . LEU A 1 83 ? -8.791 11.249 36.412 1.00 44.78 83 LEU A C 1
ATOM 607 O O . LEU A 1 83 ? -8.589 12.466 36.340 1.00 44.78 83 LEU A O 1
ATOM 611 N N . ASN A 1 84 ? -9.790 10.708 37.101 1.00 46.97 84 ASN A N 1
ATOM 612 C CA . ASN A 1 84 ? -10.430 11.440 38.166 1.00 46.97 84 ASN A CA 1
ATOM 613 C C . ASN A 1 84 ? -9.356 11.725 39.213 1.00 46.97 84 ASN A C 1
ATOM 615 O O . ASN A 1 84 ? -8.526 10.877 39.522 1.00 46.97 84 ASN A O 1
ATOM 619 N N . ASP A 1 85 ? -9.401 12.962 39.667 1.00 53.75 85 ASP A N 1
ATOM 620 C CA . ASP A 1 85 ? -8.710 13.552 40.795 1.00 53.75 85 ASP A CA 1
ATOM 621 C C . ASP A 1 85 ? -8.777 12.607 42.005 1.00 53.75 85 ASP A C 1
ATOM 623 O O . ASP A 1 85 ? -9.817 12.517 42.645 1.00 53.75 85 ASP A O 1
ATOM 627 N N . ASN A 1 86 ? -7.732 11.814 42.231 1.00 51.81 86 ASN A N 1
ATOM 628 C CA . ASN A 1 86 ? -7.366 11.203 43.506 1.00 51.81 86 ASN A CA 1
ATOM 629 C C . ASN A 1 86 ? -5.925 10.732 43.343 1.00 51.81 86 ASN A C 1
ATOM 631 O O . ASN A 1 86 ? -5.626 9.913 42.482 1.00 51.81 86 ASN A O 1
ATOM 635 N N . GLY A 1 87 ? -5.030 11.372 44.089 1.00 54.41 87 GLY A N 1
ATOM 636 C CA . GLY A 1 87 ? -3.600 11.157 43.978 1.00 54.41 87 GLY A CA 1
ATOM 637 C C . GLY A 1 87 ? -3.196 9.765 44.437 1.00 54.41 87 GLY A C 1
ATOM 638 O O . GLY A 1 87 ? -3.274 9.451 45.620 1.00 54.41 87 GLY A O 1
ATOM 639 N N . ASP A 1 88 ? -2.667 8.997 43.504 1.00 44.44 88 ASP A N 1
ATOM 640 C CA . ASP A 1 88 ? -1.661 7.980 43.730 1.00 44.44 88 ASP A CA 1
ATOM 641 C C . ASP A 1 88 ? -0.667 8.005 42.558 1.00 44.44 88 ASP A C 1
ATOM 643 O O . ASP A 1 88 ? -1.022 7.938 41.380 1.00 44.44 88 ASP A O 1
ATOM 647 N N . ASP A 1 89 ? 0.606 8.210 42.902 1.00 51.75 89 ASP A N 1
ATOM 648 C CA . ASP A 1 89 ? 1.761 8.187 42.004 1.00 51.75 89 ASP A CA 1
ATOM 649 C C . ASP A 1 89 ? 1.997 6.757 41.483 1.00 51.75 89 ASP A C 1
ATOM 651 O O . ASP A 1 89 ? 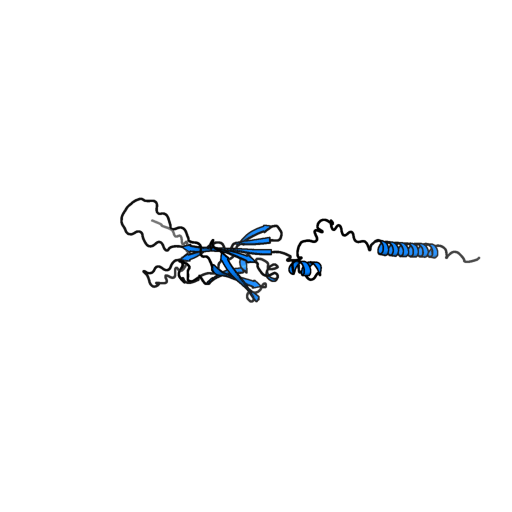2.970 6.095 41.839 1.00 51.75 89 ASP A O 1
ATOM 655 N N . GLU A 1 90 ? 1.112 6.258 40.619 1.00 47.50 90 GLU A N 1
ATOM 656 C CA . GLU A 1 90 ? 1.393 5.083 39.800 1.00 47.50 90 GLU A CA 1
ATOM 657 C C . GLU A 1 90 ? 1.561 5.512 38.340 1.00 47.50 90 GLU A C 1
ATOM 659 O O . GLU A 1 90 ? 0.751 6.248 37.769 1.00 47.50 90 GLU A O 1
ATOM 664 N N . ALA A 1 91 ? 2.687 5.112 37.749 1.00 48.44 91 ALA A N 1
ATOM 665 C CA . ALA A 1 91 ? 3.151 5.529 36.434 1.00 48.44 91 ALA A CA 1
ATOM 666 C C . ALA A 1 91 ? 2.008 5.568 35.406 1.00 48.44 91 ALA A C 1
ATOM 668 O O . ALA A 1 91 ? 1.464 4.534 35.018 1.00 48.44 91 ALA A O 1
ATOM 669 N N . ARG A 1 92 ? 1.669 6.784 34.950 1.00 48.31 92 ARG A N 1
ATOM 670 C CA . ARG A 1 92 ? 0.651 7.074 33.927 1.00 48.31 92 ARG A CA 1
ATOM 671 C C . ARG A 1 92 ? 0.936 6.290 32.643 1.00 48.31 92 ARG A C 1
ATOM 673 O O . ARG A 1 92 ? 1.554 6.801 31.710 1.00 48.31 92 ARG A O 1
ATOM 680 N N . THR A 1 93 ? 0.483 5.044 32.584 1.00 53.62 93 THR A N 1
ATOM 681 C CA . THR A 1 93 ? 0.637 4.185 31.416 1.00 53.62 93 THR A CA 1
ATOM 682 C C . THR A 1 93 ? -0.412 4.619 30.404 1.00 53.62 93 THR A C 1
ATOM 684 O O . THR A 1 93 ? -1.594 4.313 30.538 1.00 53.62 93 THR A O 1
ATOM 687 N N . LEU A 1 94 ? 0.013 5.397 29.406 1.00 58.28 94 LEU A N 1
ATOM 688 C CA . LEU A 1 94 ? -0.808 5.718 28.239 1.00 58.28 94 LEU A CA 1
ATOM 689 C C . LEU A 1 94 ? -1.376 4.407 27.660 1.00 58.28 94 LEU A C 1
ATOM 691 O O . LEU A 1 94 ? -0.588 3.493 27.392 1.00 58.28 94 LEU A O 1
ATOM 695 N N . PRO A 1 95 ? -2.705 4.291 27.459 1.00 67.44 95 PRO A N 1
ATOM 696 C CA . PRO A 1 95 ? -3.294 3.105 26.854 1.00 67.44 95 PRO A CA 1
ATOM 697 C C . PRO A 1 95 ? -2.612 2.800 25.520 1.00 67.44 95 PRO A C 1
ATOM 699 O O . PRO A 1 95 ? -2.438 3.690 24.681 1.00 67.44 95 PRO A O 1
ATOM 702 N N . ARG A 1 96 ? -2.192 1.545 25.324 1.00 78.00 96 ARG A N 1
ATOM 703 C CA . ARG A 1 96 ? -1.561 1.138 24.065 1.00 78.00 96 ARG A CA 1
ATOM 704 C C . ARG A 1 96 ? -2.596 1.205 22.932 1.00 78.00 96 ARG A C 1
ATOM 706 O O . ARG A 1 96 ? -3.700 0.683 23.114 1.00 78.00 96 ARG A O 1
ATOM 713 N N . PRO A 1 97 ? -2.251 1.796 21.773 1.00 83.94 97 PRO A N 1
ATOM 714 C CA . PRO A 1 97 ? -3.133 1.814 20.611 1.00 83.94 97 PRO A CA 1
ATOM 715 C C . PRO A 1 97 ? -3.511 0.388 20.203 1.00 83.94 97 PRO A C 1
ATOM 717 O O . PRO A 1 97 ? -2.639 -0.472 20.089 1.00 83.94 97 PRO A O 1
ATOM 720 N N . GLN A 1 98 ? -4.800 0.142 19.986 1.00 87.81 98 GLN A N 1
ATOM 721 C CA . GLN A 1 98 ? -5.327 -1.175 19.632 1.00 87.81 98 GLN A CA 1
ATOM 722 C C . GLN A 1 98 ? -5.348 -1.358 18.109 1.00 87.81 98 GLN A C 1
ATOM 724 O O . GLN A 1 98 ? -5.781 -0.442 17.407 1.00 87.81 98 GLN A O 1
ATOM 729 N N . PRO A 1 99 ? -4.923 -2.508 17.570 1.00 92.12 99 PRO A N 1
ATOM 730 C CA . PRO A 1 99 ? -4.991 -2.765 16.137 1.00 92.12 99 PRO A CA 1
ATOM 731 C C . PRO A 1 99 ? -6.442 -2.850 15.647 1.00 92.12 99 PRO A C 1
ATOM 733 O O . PRO A 1 99 ? -7.332 -3.318 16.360 1.00 92.12 99 PRO A O 1
ATOM 736 N N . VAL A 1 100 ? -6.696 -2.383 14.422 1.00 91.31 100 VAL A N 1
ATOM 737 C CA . VAL A 1 100 ? -8.023 -2.455 13.794 1.00 91.31 100 VAL A CA 1
ATOM 738 C C . VAL A 1 100 ? -7.985 -3.429 12.630 1.00 91.31 100 VAL A C 1
ATOM 740 O O . VAL A 1 100 ? -7.598 -3.065 11.520 1.00 91.31 100 VAL A O 1
ATOM 743 N N . SER A 1 101 ? -8.441 -4.652 12.879 1.00 93.75 101 SER A N 1
ATOM 744 C CA . SER A 1 101 ? -8.581 -5.684 11.852 1.00 93.75 101 SER A CA 1
ATOM 745 C C . SER A 1 101 ? -9.814 -5.475 10.974 1.00 93.75 101 SER A C 1
ATOM 747 O O . SER A 1 101 ? -10.822 -4.955 11.448 1.00 93.75 101 SER A O 1
ATOM 749 N N . GLY A 1 102 ? -9.747 -5.857 9.693 1.00 93.56 102 GLY A N 1
ATOM 750 C CA . GLY A 1 102 ? -10.875 -5.820 8.753 1.00 93.56 102 GLY A CA 1
ATOM 751 C C . GLY A 1 102 ? -11.227 -4.428 8.204 1.00 93.56 102 GLY A C 1
ATOM 752 O O . GLY A 1 102 ? -12.301 -4.226 7.621 1.00 93.56 102 GLY A O 1
ATOM 753 N N . ALA A 1 103 ? -10.362 -3.439 8.409 1.00 92.50 103 ALA A N 1
ATOM 754 C CA . ALA A 1 103 ? -10.563 -2.067 7.975 1.00 92.50 103 ALA A CA 1
ATOM 755 C C . ALA A 1 103 ? -10.286 -1.919 6.476 1.00 92.50 103 ALA A C 1
ATOM 757 O O . ALA A 1 103 ? -9.263 -2.365 5.967 1.00 92.50 103 ALA A O 1
ATOM 758 N N . LEU A 1 104 ? -11.204 -1.275 5.751 1.00 94.38 104 LEU A N 1
ATOM 759 C CA . LEU A 1 104 ? -11.064 -1.066 4.313 1.00 94.38 104 LEU A CA 1
ATOM 760 C C . LEU A 1 104 ? -10.223 0.180 4.055 1.00 94.38 104 LEU A C 1
ATOM 762 O O . LEU A 1 104 ? -10.651 1.302 4.343 1.00 94.38 104 LEU A O 1
ATOM 766 N N . VAL A 1 105 ? -9.072 -0.015 3.433 1.00 95.06 105 VAL A N 1
ATOM 767 C CA . VAL A 1 105 ? -8.115 1.028 3.072 1.00 95.06 105 VAL A CA 1
ATOM 768 C C . VAL A 1 105 ? -8.108 1.198 1.553 1.00 95.06 105 VAL A C 1
ATOM 770 O O . VAL A 1 105 ? -8.319 0.249 0.800 1.00 95.06 105 VAL A O 1
ATOM 773 N N . ALA A 1 106 ? -7.889 2.420 1.073 1.00 95.12 106 ALA A N 1
ATOM 774 C CA . ALA A 1 106 ? -7.616 2.676 -0.335 1.00 95.12 106 ALA A CA 1
ATOM 775 C C . ALA A 1 106 ? -6.350 3.487 -0.536 1.00 95.12 106 ALA A C 1
ATOM 777 O O . ALA A 1 106 ? -6.130 4.486 0.143 1.00 95.12 106 ALA A O 1
ATOM 778 N N . VAL A 1 107 ? -5.595 3.106 -1.556 1.00 95.50 107 VAL A N 1
ATOM 779 C CA . VAL A 1 107 ? -4.551 3.931 -2.146 1.00 95.50 107 VAL A CA 1
ATOM 780 C C . VAL A 1 107 ? -5.158 4.664 -3.331 1.00 95.50 107 VAL A C 1
ATOM 782 O O . VAL A 1 107 ? -5.668 4.032 -4.254 1.00 95.50 107 VAL A O 1
ATOM 785 N N . ASN A 1 108 ? -5.107 5.990 -3.308 1.00 93.56 108 ASN A N 1
ATOM 786 C CA . ASN A 1 108 ? -5.461 6.831 -4.443 1.00 93.56 108 ASN A CA 1
ATOM 787 C C . ASN A 1 108 ? -4.178 7.397 -5.037 1.00 93.56 108 ASN A C 1
ATOM 789 O O . ASN A 1 108 ? -3.415 8.037 -4.317 1.00 93.56 108 ASN A O 1
ATOM 793 N N . CYS A 1 109 ? -3.972 7.192 -6.330 1.00 91.56 109 CYS A N 1
ATOM 794 C CA . CYS A 1 109 ? -2.825 7.684 -7.075 1.00 91.56 109 CYS A CA 1
ATOM 795 C C . CYS A 1 109 ? -3.287 8.553 -8.241 1.00 91.56 109 CYS A C 1
ATOM 797 O O . CYS A 1 109 ? -4.305 8.262 -8.868 1.00 91.56 109 CYS A O 1
ATOM 799 N N . GLN A 1 110 ? -2.525 9.594 -8.559 1.00 88.19 110 GLN A N 1
ATOM 800 C CA . GLN A 1 110 ? -2.744 10.398 -9.755 1.00 88.19 110 GLN A CA 1
ATOM 801 C C . GLN A 1 110 ? -1.713 10.051 -10.834 1.00 88.19 110 GLN A C 1
ATOM 803 O O . GLN A 1 110 ? -0.508 10.109 -10.594 1.00 88.19 110 GLN A O 1
ATOM 808 N N . MET A 1 111 ? -2.193 9.668 -12.018 1.00 81.44 111 MET A N 1
ATOM 809 C CA . MET A 1 111 ? -1.371 9.256 -13.155 1.00 81.44 111 MET A CA 1
ATOM 810 C C . MET A 1 111 ? -1.163 10.422 -14.126 1.00 81.44 111 MET A C 1
ATOM 812 O O . MET A 1 111 ? -2.135 11.013 -14.590 1.00 81.44 111 MET A O 1
ATOM 816 N N . GLY A 1 112 ? 0.086 10.697 -14.500 1.00 72.06 112 GLY A N 1
ATOM 817 C CA . GLY A 1 112 ? 0.457 11.785 -15.413 1.00 72.06 112 GLY A CA 1
ATOM 818 C C . GLY A 1 112 ? 1.037 13.008 -14.701 1.00 72.06 112 GLY A C 1
ATOM 819 O O . GLY A 1 112 ? 0.979 13.126 -13.478 1.00 72.06 112 GLY A O 1
ATOM 820 N N . ASP A 1 113 ? 1.635 13.907 -15.481 1.00 69.69 113 ASP A N 1
ATOM 821 C CA . ASP A 1 113 ? 2.407 15.045 -14.957 1.00 69.69 113 ASP A CA 1
ATOM 822 C C . ASP A 1 113 ? 1.565 16.305 -14.729 1.00 69.69 113 ASP A C 1
ATOM 824 O O . ASP A 1 113 ? 2.056 17.300 -14.199 1.00 69.69 113 ASP A O 1
ATOM 828 N N . THR A 1 114 ? 0.282 16.261 -15.093 1.00 70.56 114 THR A N 1
ATOM 829 C CA . THR A 1 114 ? -0.645 17.377 -14.909 1.00 70.56 114 THR A CA 1
ATOM 830 C C . THR A 1 114 ? -1.537 17.171 -13.678 1.00 70.56 114 THR A C 1
ATOM 832 O O . THR A 1 114 ? -1.886 16.036 -13.341 1.00 70.56 114 THR A O 1
ATOM 835 N N . PRO A 1 115 ? -2.018 18.256 -13.039 1.00 65.44 115 PRO A N 1
ATOM 836 C CA . PRO A 1 115 ? -2.975 18.184 -11.927 1.00 65.44 115 PRO A CA 1
ATOM 837 C C . PRO A 1 115 ? -4.324 17.532 -12.279 1.00 65.44 115 PRO A C 1
ATOM 839 O O . PRO A 1 115 ? -5.139 17.285 -11.394 1.00 65.44 115 PRO A O 1
ATOM 842 N N . ARG A 1 116 ? -4.584 17.272 -13.569 1.00 71.38 116 ARG A N 1
ATOM 843 C CA . ARG A 1 116 ? -5.770 16.568 -14.089 1.00 71.38 116 ARG A CA 1
ATOM 844 C C . ARG A 1 116 ? -5.460 15.131 -14.510 1.00 71.38 116 ARG A C 1
ATOM 846 O O . ARG A 1 116 ? -6.222 14.531 -15.262 1.00 71.38 116 ARG A O 1
ATOM 853 N N . GLY A 1 117 ? -4.338 14.593 -14.042 1.00 74.00 117 GLY A N 1
ATOM 854 C CA . GLY A 1 117 ? -3.942 13.220 -14.295 1.00 74.00 117 GLY A CA 1
ATOM 855 C C . GLY A 1 117 ? -5.039 12.213 -13.941 1.00 74.00 117 GLY A C 1
ATOM 856 O O . GLY A 1 117 ? -5.834 12.446 -13.023 1.00 74.00 117 GLY A O 1
ATOM 857 N N . ARG A 1 118 ? -5.082 11.089 -14.666 1.00 83.44 118 ARG A N 1
ATOM 858 C CA . ARG A 1 118 ? -6.088 10.035 -14.474 1.00 83.44 118 ARG A CA 1
ATOM 859 C C . ARG A 1 118 ? -5.999 9.506 -13.035 1.00 83.44 118 ARG A C 1
ATOM 861 O O . ARG A 1 118 ? -4.925 9.052 -12.634 1.00 83.44 118 ARG A O 1
ATOM 868 N N . PRO A 1 119 ? -7.087 9.526 -12.250 1.00 86.56 119 PRO A N 1
ATOM 869 C CA . PRO A 1 119 ? -7.075 8.933 -10.923 1.00 86.56 119 PRO A CA 1
ATOM 870 C C . PRO A 1 119 ? -7.058 7.406 -11.038 1.00 86.56 119 PRO A C 1
ATOM 872 O O . PRO A 1 119 ? -7.781 6.816 -11.841 1.00 86.56 119 PRO A O 1
ATOM 875 N N . CYS A 1 120 ? -6.255 6.761 -10.204 1.00 88.88 120 CYS A N 1
ATOM 876 C CA . CYS A 1 120 ? -6.257 5.321 -10.002 1.00 88.88 120 CYS A CA 1
ATOM 877 C C . CYS A 1 120 ? -6.503 5.026 -8.524 1.00 88.88 120 CYS A C 1
ATOM 879 O O . CYS A 1 120 ? -6.031 5.757 -7.649 1.00 88.88 120 CYS A O 1
ATOM 881 N N . ARG A 1 121 ? -7.269 3.971 -8.241 1.00 92.56 121 ARG A N 1
ATOM 882 C CA . ARG A 1 121 ? -7.618 3.578 -6.879 1.00 92.56 121 ARG A CA 1
ATOM 883 C C . ARG A 1 121 ? -7.499 2.075 -6.706 1.00 92.56 121 ARG A C 1
ATOM 885 O O . ARG A 1 121 ? -8.206 1.325 -7.371 1.00 92.56 121 ARG A O 1
ATOM 892 N N . THR A 1 122 ? -6.699 1.676 -5.729 1.00 94.94 122 THR A N 1
ATOM 893 C CA . THR A 1 122 ? -6.550 0.284 -5.291 1.00 94.94 122 THR A CA 1
ATOM 894 C C . THR A 1 122 ? -7.045 0.167 -3.858 1.00 94.94 122 THR A C 1
ATOM 896 O O . THR A 1 122 ? -6.924 1.116 -3.081 1.00 94.94 122 THR A O 1
ATOM 899 N N . ARG A 1 123 ? -7.657 -0.961 -3.499 1.00 96.31 123 ARG A N 1
ATOM 900 C CA . ARG A 1 123 ? -8.201 -1.201 -2.157 1.00 96.31 123 ARG A CA 1
ATOM 901 C C . ARG A 1 123 ? -7.478 -2.366 -1.497 1.00 96.31 123 ARG A C 1
ATOM 903 O O . ARG A 1 123 ? -7.038 -3.272 -2.190 1.00 96.31 123 ARG A O 1
ATOM 910 N N . GLY A 1 124 ? -7.414 -2.328 -0.175 1.00 96.19 124 GLY A N 1
ATOM 911 C CA . GLY A 1 124 ? -6.927 -3.411 0.668 1.00 96.19 124 GLY A CA 1
ATOM 912 C C . GLY A 1 124 ? -7.711 -3.472 1.970 1.00 96.19 124 GLY A C 1
ATOM 913 O O . GLY A 1 124 ? -8.489 -2.564 2.282 1.00 96.19 124 GLY A O 1
ATOM 914 N N . ILE A 1 125 ? -7.519 -4.556 2.707 1.00 96.19 125 ILE A N 1
ATOM 915 C CA . ILE A 1 125 ? -8.139 -4.798 4.009 1.00 96.19 125 ILE A CA 1
ATOM 916 C C . ILE A 1 125 ? -7.011 -5.013 5.015 1.00 96.19 125 ILE A C 1
ATOM 918 O O . ILE A 1 125 ? -5.989 -5.591 4.651 1.00 96.19 125 ILE A O 1
ATOM 922 N N . THR A 1 126 ? -7.175 -4.517 6.239 1.00 96.12 126 THR A N 1
ATOM 923 C CA . THR A 1 126 ? -6.213 -4.781 7.312 1.00 96.12 126 THR A CA 1
ATOM 924 C C . THR A 1 126 ? -6.362 -6.186 7.891 1.00 96.12 126 THR A C 1
ATOM 926 O O . THR A 1 126 ? -7.480 -6.690 8.030 1.00 96.12 126 THR A O 1
ATOM 929 N N . ASP A 1 127 ? -5.238 -6.793 8.250 1.00 96.44 127 ASP A N 1
ATOM 930 C CA . ASP A 1 127 ? -5.140 -8.104 8.890 1.00 96.44 127 ASP A CA 1
ATOM 931 C C . ASP A 1 127 ? -5.430 -8.049 10.403 1.00 96.44 127 ASP A C 1
ATOM 933 O O . ASP A 1 127 ? -5.939 -7.057 10.927 1.00 96.44 127 ASP A O 1
ATOM 937 N N . GLU A 1 128 ? -5.167 -9.137 11.123 1.00 95.38 128 GLU A N 1
ATOM 938 C CA . GLU A 1 128 ? -5.382 -9.263 12.574 1.00 95.38 128 GLU A CA 1
ATOM 939 C C . GLU A 1 128 ? -4.540 -8.274 13.398 1.00 95.38 128 GLU A C 1
ATOM 941 O O . GLU A 1 128 ? -4.982 -7.793 14.443 1.00 95.38 128 GLU A O 1
ATOM 946 N N . ASN A 1 129 ? -3.365 -7.903 12.889 1.00 94.75 129 ASN A N 1
ATOM 947 C CA . ASN A 1 129 ? -2.448 -6.938 13.488 1.00 94.75 129 ASN A CA 1
ATOM 948 C C . ASN A 1 129 ? -2.825 -5.488 13.145 1.00 94.75 129 ASN A C 1
ATOM 950 O O . ASN A 1 129 ? -2.204 -4.546 13.640 1.00 94.75 129 ASN A O 1
ATOM 954 N N . GLY A 1 130 ? -3.871 -5.287 12.339 1.00 93.19 130 GLY A N 1
ATOM 955 C CA . GLY A 1 130 ? -4.260 -3.979 11.828 1.00 93.19 130 GLY A CA 1
ATOM 956 C C . GLY A 1 130 ? -3.335 -3.478 10.720 1.00 93.19 130 GLY A C 1
ATOM 957 O O . GLY A 1 130 ? -3.435 -2.310 10.337 1.00 93.19 130 GLY A O 1
ATOM 958 N N . ASP A 1 131 ? -2.461 -4.334 10.197 1.00 97.00 131 ASP A N 1
ATOM 959 C CA . ASP A 1 131 ? -1.525 -4.018 9.133 1.00 97.00 131 ASP A CA 1
ATOM 960 C C . ASP A 1 131 ? -2.179 -4.258 7.771 1.00 97.00 131 ASP A C 1
ATOM 962 O O . ASP A 1 131 ? -3.083 -5.075 7.610 1.00 97.00 131 ASP A O 1
ATOM 966 N N . PHE A 1 132 ? -1.771 -3.492 6.765 1.00 97.12 132 PHE A N 1
ATOM 967 C CA . PHE A 1 132 ? -2.189 -3.706 5.385 1.00 97.12 132 PHE A CA 1
ATOM 968 C C . PHE A 1 132 ? -0.982 -3.712 4.460 1.00 97.12 132 PHE A C 1
ATOM 970 O O . PHE A 1 132 ? -0.025 -2.956 4.642 1.00 97.12 132 PHE A O 1
ATOM 977 N N . SER A 1 133 ? -1.083 -4.521 3.413 1.00 96.56 133 SER A N 1
ATOM 978 C CA . SER A 1 133 ? -0.134 -4.609 2.313 1.00 96.56 133 SER A CA 1
ATOM 979 C C . SER A 1 133 ? -0.922 -4.582 1.000 1.00 96.56 133 SER A C 1
ATOM 981 O O . SER A 1 133 ? -1.857 -5.352 0.788 1.00 96.56 133 SER A O 1
ATOM 983 N N . ILE A 1 134 ? -0.634 -3.600 0.145 1.00 96.06 134 ILE A N 1
ATOM 984 C CA . ILE A 1 134 ? -1.371 -3.375 -1.103 1.00 96.06 134 ILE A CA 1
ATOM 985 C C . ILE A 1 134 ? -0.383 -3.299 -2.256 1.00 96.06 134 ILE A C 1
ATOM 987 O O . ILE A 1 134 ? 0.393 -2.346 -2.363 1.00 96.06 134 ILE A O 1
ATOM 991 N N . ASP A 1 135 ? -0.478 -4.277 -3.148 1.00 94.31 135 ASP A N 1
ATOM 992 C CA . ASP A 1 135 ? 0.215 -4.277 -4.428 1.00 94.31 135 ASP A CA 1
ATOM 993 C C . ASP A 1 135 ? -0.426 -3.270 -5.383 1.00 94.31 135 ASP A C 1
ATOM 995 O O . ASP A 1 135 ? -1.637 -3.288 -5.635 1.00 94.31 135 ASP A O 1
ATOM 999 N N . LEU A 1 136 ? 0.386 -2.373 -5.942 1.00 91.75 136 LEU A N 1
ATOM 1000 C CA . LEU A 1 136 ? -0.098 -1.471 -6.975 1.00 91.75 136 LEU A CA 1
ATOM 1001 C C . LEU A 1 136 ? -0.204 -2.179 -8.334 1.00 91.75 136 LEU A C 1
ATOM 1003 O O . LEU A 1 136 ? 0.668 -2.978 -8.680 1.00 91.75 136 LEU A O 1
ATOM 1007 N N . PRO A 1 137 ? -1.221 -1.834 -9.145 1.00 89.75 137 PRO A N 1
ATOM 1008 C CA . PRO A 1 137 ? -1.321 -2.258 -10.536 1.00 89.75 137 PRO A CA 1
ATOM 1009 C C . PRO A 1 137 ? -0.079 -1.909 -11.365 1.00 89.75 137 PRO A C 1
ATOM 1011 O O . PRO A 1 137 ? 0.528 -0.855 -11.159 1.00 89.75 137 PRO A O 1
ATOM 1014 N N . SER A 1 138 ? 0.221 -2.740 -12.367 1.00 86.62 138 SER A N 1
ATOM 1015 C CA . SER A 1 138 ? 1.394 -2.616 -13.253 1.00 86.62 138 SER A CA 1
ATOM 1016 C C . SER A 1 138 ? 1.564 -1.229 -13.875 1.00 86.62 138 SER A C 1
ATOM 1018 O O . SER A 1 138 ? 2.648 -0.653 -13.851 1.00 86.62 138 SER A O 1
ATOM 1020 N N . HIS A 1 139 ? 0.476 -0.618 -14.346 1.00 83.06 139 HIS A N 1
ATOM 1021 C CA . HIS A 1 139 ? 0.521 0.716 -14.951 1.00 83.06 139 HIS A CA 1
ATOM 1022 C C . HIS A 1 139 ? 0.983 1.830 -13.993 1.00 83.06 139 HIS A C 1
ATOM 1024 O O . HIS A 1 139 ? 1.413 2.882 -14.456 1.00 83.06 139 HIS A O 1
ATOM 1030 N N . LEU A 1 140 ? 0.913 1.631 -12.670 1.00 86.94 140 LEU A N 1
ATOM 1031 C CA . LEU A 1 140 ? 1.422 2.601 -11.696 1.00 86.94 140 LEU A CA 1
ATOM 1032 C C . LEU A 1 140 ? 2.910 2.422 -11.406 1.00 86.94 140 LEU A C 1
ATOM 1034 O O . LEU A 1 140 ? 3.525 3.319 -10.830 1.00 86.94 140 LEU A O 1
ATOM 1038 N N . HIS A 1 141 ? 3.514 1.311 -11.818 1.00 88.00 141 HIS A N 1
ATOM 1039 C CA . HIS A 1 141 ? 4.914 1.028 -11.534 1.00 88.00 141 HIS A CA 1
ATOM 1040 C C . HIS A 1 141 ? 5.855 1.997 -12.249 1.00 88.00 141 HIS A C 1
ATOM 1042 O O . HIS A 1 141 ? 6.832 2.453 -11.665 1.00 88.00 141 HIS A O 1
ATOM 1048 N N . ALA A 1 142 ? 5.531 2.429 -13.463 1.00 83.56 142 ALA A N 1
ATOM 1049 C CA . ALA A 1 142 ? 6.330 3.434 -14.164 1.00 83.56 142 ALA A CA 1
ATOM 1050 C C . ALA A 1 142 ? 6.167 4.864 -13.599 1.00 83.56 142 ALA A C 1
ATOM 1052 O O . ALA A 1 142 ? 6.789 5.796 -14.101 1.00 83.56 142 ALA A O 1
ATOM 1053 N N . THR A 1 143 ? 5.339 5.077 -12.565 1.00 82.19 143 THR A N 1
ATOM 1054 C CA . THR A 1 143 ? 5.043 6.423 -12.053 1.00 82.19 143 THR A CA 1
ATOM 1055 C C . THR A 1 143 ? 6.246 7.013 -11.306 1.00 82.19 143 THR A C 1
ATOM 1057 O O . THR A 1 143 ? 6.624 6.499 -10.244 1.00 82.19 143 THR A O 1
ATOM 1060 N N . PRO A 1 144 ? 6.826 8.132 -11.780 1.00 82.19 144 PRO A N 1
ATOM 1061 C CA . PRO A 1 144 ? 7.872 8.825 -11.044 1.00 82.19 144 PRO A CA 1
ATOM 1062 C C . PRO A 1 144 ? 7.289 9.504 -9.801 1.00 82.19 144 PRO A C 1
ATOM 1064 O O . PRO A 1 144 ? 6.133 9.928 -9.781 1.00 82.19 144 PRO A O 1
ATOM 1067 N N . ASN A 1 145 ? 8.106 9.657 -8.755 1.00 85.81 145 ASN A N 1
ATOM 1068 C CA . ASN A 1 145 ? 7.723 10.362 -7.525 1.00 85.81 145 ASN A CA 1
ATOM 1069 C C . ASN A 1 145 ? 6.401 9.870 -6.910 1.00 85.81 145 ASN A C 1
ATOM 1071 O O . ASN A 1 145 ? 5.611 10.669 -6.402 1.00 85.81 145 ASN A O 1
ATOM 1075 N N . LEU A 1 146 ? 6.179 8.550 -6.917 1.00 88.69 146 LEU A N 1
ATOM 1076 C CA . LEU A 1 146 ? 4.970 7.900 -6.401 1.00 88.69 146 LEU A CA 1
ATOM 1077 C C . LEU A 1 146 ? 4.553 8.419 -5.009 1.00 88.69 146 LEU A C 1
ATOM 1079 O O . LEU A 1 146 ? 3.375 8.654 -4.758 1.00 88.69 146 LEU A O 1
ATOM 1083 N N . HIS A 1 147 ? 5.531 8.710 -4.143 1.00 88.88 147 HIS A N 1
ATOM 1084 C CA . HIS A 1 147 ? 5.331 9.267 -2.800 1.00 88.88 147 HIS A CA 1
ATOM 1085 C C . HIS A 1 147 ? 4.565 10.601 -2.747 1.00 88.88 147 HIS A C 1
ATOM 1087 O O . HIS A 1 147 ? 3.948 10.913 -1.733 1.00 88.88 147 HIS A O 1
ATOM 1093 N N . ARG A 1 148 ? 4.584 11.388 -3.830 1.00 87.44 148 ARG A N 1
ATOM 1094 C CA . ARG A 1 148 ? 3.849 12.662 -3.945 1.00 87.44 148 ARG A CA 1
ATOM 1095 C C . ARG A 1 148 ? 2.510 12.514 -4.655 1.00 87.44 148 ARG A C 1
ATOM 1097 O O . ARG A 1 148 ? 1.645 13.366 -4.496 1.00 87.44 148 ARG A O 1
ATOM 1104 N N . ARG A 1 149 ? 2.361 11.470 -5.473 1.00 88.81 149 ARG A N 1
ATOM 1105 C CA . ARG A 1 149 ? 1.183 11.245 -6.325 1.00 88.81 149 ARG A CA 1
ATOM 1106 C C . ARG A 1 149 ? 0.173 10.294 -5.706 1.00 88.81 149 ARG A C 1
ATOM 1108 O O . ARG A 1 149 ? -0.982 10.300 -6.121 1.00 88.81 149 ARG A O 1
ATOM 1115 N N . CYS A 1 150 ? 0.605 9.487 -4.744 1.00 92.12 150 CYS A N 1
ATOM 1116 C CA . CYS A 1 150 ? -0.225 8.510 -4.068 1.00 92.12 150 CYS A CA 1
ATOM 1117 C C . CYS A 1 150 ? -0.471 8.890 -2.609 1.00 92.12 150 CYS A C 1
ATOM 1119 O O . CYS A 1 150 ? 0.415 9.367 -1.899 1.00 92.12 150 CYS A O 1
ATOM 1121 N N . SER A 1 151 ? -1.689 8.627 -2.151 1.00 93.38 151 SER A N 1
ATOM 1122 C CA . SER A 1 151 ? -2.089 8.798 -0.762 1.00 93.38 151 SER A CA 1
ATOM 1123 C C . SER A 1 151 ? -2.993 7.660 -0.314 1.00 93.38 151 SER A C 1
ATOM 1125 O O . SER A 1 151 ? -3.797 7.134 -1.084 1.00 93.38 151 SER A O 1
ATOM 1127 N N . VAL A 1 152 ? -2.861 7.283 0.949 1.00 95.25 152 VAL A N 1
ATOM 1128 C CA . VAL A 1 152 ? -3.654 6.238 1.583 1.00 95.25 152 VAL A CA 1
ATOM 1129 C C . VAL A 1 152 ? -4.789 6.867 2.370 1.00 95.25 152 VAL A C 1
ATOM 1131 O O . VAL A 1 152 ? -4.596 7.831 3.109 1.00 95.25 152 VAL A O 1
ATOM 1134 N N . ARG A 1 153 ? -5.991 6.319 2.228 1.00 92.44 153 ARG A N 1
ATOM 1135 C CA . ARG A 1 153 ? -7.188 6.772 2.929 1.00 92.44 153 ARG A CA 1
ATOM 1136 C C . ARG A 1 153 ? -7.937 5.588 3.513 1.00 92.44 153 ARG A C 1
ATOM 1138 O O . ARG A 1 153 ? -8.222 4.621 2.810 1.00 92.44 153 ARG A O 1
ATOM 1145 N N . LEU A 1 154 ? -8.325 5.712 4.777 1.00 91.19 154 LEU A N 1
ATOM 1146 C CA . LEU A 1 154 ? -9.238 4.770 5.403 1.00 91.19 154 LEU A CA 1
ATOM 1147 C C . LEU A 1 154 ? -10.670 5.040 4.923 1.00 91.19 154 LEU A C 1
ATOM 1149 O O . LEU A 1 154 ? -11.148 6.174 4.979 1.00 91.19 154 LEU A O 1
ATOM 1153 N N . LEU A 1 155 ? -11.337 4.010 4.407 1.00 90.00 155 LEU A N 1
ATOM 1154 C CA . LEU A 1 155 ? -12.678 4.105 3.825 1.00 90.00 155 LEU A CA 1
ATOM 1155 C C . LEU A 1 155 ? -13.767 3.595 4.757 1.00 90.00 155 LEU A C 1
ATOM 1157 O O . LEU A 1 155 ? -14.865 4.144 4.764 1.00 90.00 155 LEU A O 1
ATOM 1161 N N . ARG A 1 156 ? -13.491 2.508 5.480 1.00 89.75 156 ARG A N 1
ATOM 1162 C CA . ARG A 1 156 ? -14.474 1.851 6.339 1.00 89.75 156 ARG A CA 1
ATOM 1163 C C . ARG A 1 156 ? -13.775 1.192 7.513 1.00 89.75 156 ARG A C 1
ATOM 1165 O O . ARG A 1 156 ? -12.796 0.478 7.323 1.00 89.75 156 ARG A O 1
ATOM 1172 N N . ILE A 1 157 ? -14.338 1.396 8.693 1.00 88.81 157 ILE A N 1
ATOM 1173 C CA . ILE A 1 157 ? -13.994 0.670 9.913 1.00 88.81 157 ILE A CA 1
ATOM 1174 C C . ILE A 1 157 ? -15.040 -0.449 10.082 1.00 88.81 157 ILE A C 1
ATOM 1176 O O . ILE A 1 157 ? -16.226 -0.198 9.823 1.00 88.81 157 ILE A O 1
ATOM 1180 N N . PRO A 1 158 ? -14.652 -1.685 10.433 1.00 88.56 158 PRO A N 1
ATOM 1181 C CA . PRO A 1 158 ? -15.613 -2.744 10.705 1.00 88.56 158 PRO A CA 1
ATOM 1182 C C . PRO A 1 158 ? -16.435 -2.427 11.954 1.00 88.56 158 PRO A C 1
ATOM 1184 O O . PRO A 1 158 ? -15.946 -1.824 12.908 1.00 88.56 158 PRO A O 1
ATOM 1187 N N . LYS A 1 159 ? -17.708 -2.832 11.933 1.00 80.06 159 LYS A N 1
ATOM 1188 C CA . LYS A 1 159 ? -18.681 -2.504 12.987 1.00 80.06 159 LYS A CA 1
ATOM 1189 C C . LYS A 1 159 ? -18.324 -3.137 14.332 1.00 80.06 159 LYS A C 1
ATOM 1191 O O . LYS A 1 159 ? -18.616 -2.543 15.361 1.00 80.06 159 LYS A O 1
ATOM 1196 N N . ASP A 1 160 ? -17.666 -4.290 14.291 1.00 76.38 160 ASP A N 1
ATOM 1197 C CA . ASP A 1 160 ? -17.266 -5.058 15.473 1.00 76.38 160 ASP A CA 1
ATOM 1198 C C . ASP A 1 160 ? -15.968 -4.534 16.096 1.00 76.38 160 ASP A C 1
ATOM 1200 O O . ASP A 1 160 ? -15.551 -4.981 17.163 1.00 76.38 160 ASP A O 1
ATOM 1204 N N . SER A 1 161 ? -15.312 -3.565 15.449 1.00 75.94 161 SER A N 1
ATOM 1205 C CA . SER A 1 161 ? -14.121 -2.960 16.023 1.00 75.94 161 SER A CA 1
ATOM 1206 C C . SER A 1 161 ? -14.500 -2.052 17.194 1.00 75.94 161 SER A C 1
ATOM 1208 O O . SER A 1 161 ? -15.472 -1.297 17.147 1.00 75.94 161 SER A O 1
ATOM 1210 N N . GLN A 1 162 ? -13.677 -2.064 18.243 1.00 70.31 162 GLN A N 1
ATOM 1211 C CA . GLN A 1 162 ? -13.847 -1.181 19.403 1.00 70.31 162 GLN A CA 1
ATOM 1212 C C . GLN A 1 162 ? -13.643 0.308 19.064 1.00 70.31 162 GLN A C 1
ATOM 1214 O O . GLN A 1 162 ? -13.878 1.182 19.903 1.00 70.31 162 GLN A O 1
ATOM 1219 N N . CYS A 1 163 ? -13.184 0.605 17.846 1.00 77.06 163 CYS A N 1
ATOM 1220 C CA . CYS A 1 163 ? -13.170 1.943 17.294 1.00 77.06 163 CYS A CA 1
ATOM 1221 C C . CYS A 1 163 ? -14.519 2.208 16.619 1.00 77.06 163 CYS A C 1
ATOM 1223 O O . CYS A 1 163 ? -14.830 1.655 15.567 1.00 77.06 163 CYS A O 1
ATOM 1225 N N . GLY A 1 164 ? -15.339 3.065 17.233 1.00 66.38 164 GLY A N 1
ATOM 1226 C CA . GLY A 1 164 ? -16.584 3.513 16.611 1.00 66.38 164 GLY A CA 1
ATOM 1227 C C . GLY A 1 164 ? -16.333 4.211 15.263 1.00 66.38 164 GLY A C 1
ATOM 1228 O O . GLY A 1 164 ? -15.189 4.547 14.944 1.00 66.38 164 GLY A O 1
ATOM 1229 N N . PRO A 1 165 ? -17.388 4.472 14.470 1.00 62.34 165 PRO A N 1
ATOM 1230 C CA . PRO A 1 165 ? -17.291 5.252 13.240 1.00 62.34 165 PRO A CA 1
ATOM 1231 C C . PRO A 1 165 ? -16.951 6.714 13.572 1.00 62.34 165 PRO A C 1
ATOM 1233 O O . PRO A 1 165 ? -17.808 7.593 13.581 1.00 62.34 165 PRO A O 1
ATOM 1236 N N . THR A 1 166 ? -15.689 6.980 13.895 1.00 62.50 166 THR A N 1
ATOM 1237 C CA . THR A 1 166 ? -15.153 8.331 14.029 1.00 62.50 166 THR A CA 1
ATOM 1238 C C . THR A 1 166 ? 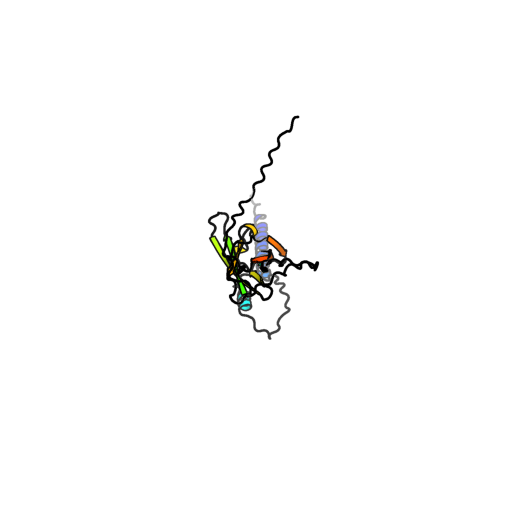-14.967 8.917 12.637 1.00 62.50 166 THR A C 1
ATOM 1240 O O . THR A 1 166 ? -14.734 8.196 11.665 1.00 62.50 166 THR A O 1
ATOM 1243 N N . TYR A 1 167 ? -15.068 10.242 12.541 1.00 57.44 167 TYR A N 1
ATOM 1244 C CA . TYR A 1 167 ? -14.742 11.013 11.350 1.00 57.44 167 TYR A CA 1
ATOM 1245 C C . TYR A 1 167 ? -13.433 10.517 10.716 1.00 57.44 167 TYR A C 1
ATOM 1247 O O . TYR A 1 167 ? -12.341 10.749 11.234 1.00 57.44 167 TYR A O 1
ATOM 1255 N N . LEU A 1 168 ? -13.561 9.817 9.584 1.00 65.69 168 LEU A N 1
ATOM 1256 C CA . LEU A 1 168 ? -12.459 9.326 8.758 1.00 65.69 168 LEU A CA 1
ATOM 1257 C C . LEU A 1 168 ? -11.784 10.531 8.098 1.00 65.69 168 LEU A C 1
ATOM 1259 O O . LEU A 1 168 ? -12.104 10.898 6.964 1.00 65.69 168 LEU A O 1
ATOM 1263 N N . HIS A 1 169 ? -10.944 11.237 8.848 1.00 59.00 169 HIS A N 1
ATOM 1264 C CA . HIS A 1 169 ? -10.294 12.455 8.386 1.00 59.00 169 HIS A CA 1
ATOM 1265 C C . HIS A 1 169 ? -8.839 12.203 8.017 1.00 59.00 169 HIS A C 1
ATOM 1267 O O . HIS A 1 169 ? -8.072 11.594 8.757 1.00 59.00 169 HIS A O 1
ATOM 1273 N N . GLY A 1 170 ? -8.475 12.737 6.855 1.00 65.06 170 GLY A N 1
ATOM 1274 C CA . GLY A 1 170 ? -7.112 12.740 6.3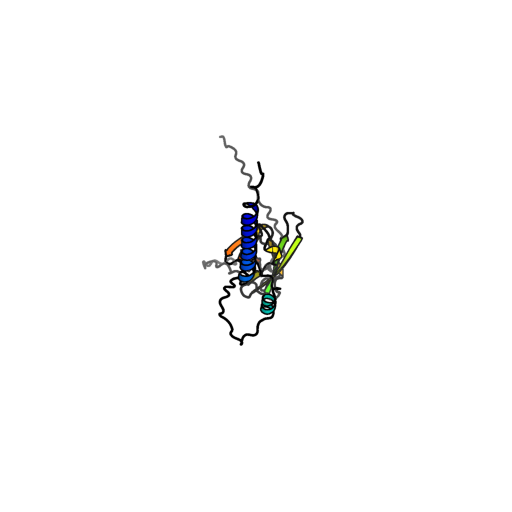53 1.00 65.06 170 GLY A CA 1
ATOM 1275 C C . GLY A 1 170 ? -6.820 11.632 5.347 1.00 65.06 170 GLY A C 1
ATOM 1276 O O . GLY A 1 170 ? -7.340 10.519 5.401 1.00 65.06 170 GLY A O 1
ATOM 1277 N N . HIS A 1 171 ? -5.961 11.978 4.398 1.00 77.31 171 HIS A N 1
ATOM 1278 C CA . HIS A 1 171 ? -5.198 11.031 3.606 1.00 77.31 171 HIS A CA 1
ATOM 1279 C C . HIS A 1 171 ? -3.760 11.060 4.137 1.00 77.31 171 HIS A C 1
ATOM 1281 O O . HIS A 1 171 ? -3.256 12.115 4.527 1.00 77.31 171 HIS A O 1
ATOM 1287 N N . ARG A 1 172 ? -3.098 9.908 4.198 1.00 84.25 172 ARG A N 1
ATOM 1288 C CA . ARG A 1 172 ? -1.676 9.808 4.530 1.00 84.25 172 ARG A CA 1
ATOM 1289 C C . ARG A 1 172 ? -0.878 9.768 3.239 1.00 84.25 172 ARG A C 1
ATOM 1291 O O . ARG A 1 172 ? -1.164 8.957 2.363 1.00 84.25 172 ARG A O 1
ATOM 1298 N N . LEU A 1 173 ? 0.116 10.639 3.119 1.00 88.25 173 LEU A N 1
ATOM 1299 C CA . LEU A 1 173 ? 1.126 10.490 2.076 1.00 88.25 173 LEU A CA 1
ATOM 1300 C C . LEU A 1 173 ? 1.983 9.264 2.385 1.00 88.25 173 LEU A C 1
ATOM 1302 O O . LEU A 1 173 ? 2.211 8.939 3.552 1.00 88.25 173 LEU A O 1
ATOM 1306 N N . ILE A 1 174 ? 2.456 8.603 1.336 1.00 91.31 174 ILE A N 1
ATOM 1307 C CA . ILE A 1 174 ? 3.368 7.470 1.471 1.00 91.31 174 ILE A CA 1
ATOM 1308 C C . ILE A 1 174 ? 4.815 7.960 1.415 1.00 91.31 174 ILE A C 1
ATOM 1310 O O . ILE A 1 174 ? 5.114 8.987 0.807 1.00 91.31 174 ILE A O 1
ATOM 1314 N N . LYS A 1 175 ? 5.729 7.218 2.028 1.00 93.06 175 LYS A N 1
ATOM 1315 C CA . LYS A 1 175 ? 7.173 7.461 1.975 1.00 93.06 175 LYS A CA 1
ATOM 1316 C C . LYS A 1 175 ? 7.863 6.229 1.428 1.00 93.06 175 LYS A C 1
ATOM 1318 O O . LYS A 1 175 ? 7.448 5.119 1.738 1.00 93.06 175 LYS A O 1
ATOM 1323 N N . LEU A 1 176 ? 8.896 6.421 0.615 1.00 90.19 176 LEU A N 1
ATOM 1324 C CA . LEU A 1 176 ? 9.718 5.299 0.178 1.00 90.19 176 LEU A CA 1
ATOM 1325 C C . LEU A 1 176 ? 10.412 4.702 1.405 1.00 90.19 176 LEU A C 1
ATOM 1327 O O . LEU A 1 176 ? 11.009 5.442 2.184 1.00 90.19 176 LEU A O 1
ATOM 1331 N N . TRP A 1 177 ? 10.283 3.393 1.578 1.00 90.75 177 TRP A N 1
ATOM 1332 C CA . TRP A 1 177 ? 10.855 2.659 2.699 1.00 90.75 177 TRP A CA 1
ATOM 1333 C C . TRP A 1 177 ? 12.053 1.824 2.256 1.00 90.75 177 TRP A C 1
ATOM 1335 O O . TRP A 1 177 ? 13.127 1.940 2.834 1.00 90.75 177 TRP A O 1
ATOM 1345 N N . SER A 1 178 ? 11.892 1.029 1.197 1.00 90.75 178 SER A N 1
ATOM 1346 C CA . SER A 1 178 ? 12.970 0.202 0.657 1.00 90.75 178 SER A CA 1
ATOM 1347 C C . SER A 1 178 ? 12.864 0.028 -0.855 1.00 90.75 178 SER A C 1
ATOM 1349 O O . SER A 1 178 ? 11.793 0.170 -1.452 1.00 90.75 178 SER A O 1
ATOM 1351 N N . VAL A 1 179 ? 14.009 -0.268 -1.467 1.00 89.38 179 VAL A N 1
ATOM 1352 C CA . VAL A 1 179 ? 14.145 -0.654 -2.872 1.00 89.38 179 VAL A CA 1
ATOM 1353 C C . VAL A 1 179 ? 15.109 -1.832 -2.920 1.00 89.38 179 VAL A C 1
ATOM 1355 O O . VAL A 1 179 ? 16.237 -1.698 -2.454 1.00 89.38 179 VAL A O 1
ATOM 1358 N N . GLY A 1 180 ? 14.674 -2.965 -3.457 1.00 85.56 180 GLY A N 1
ATOM 1359 C CA . GLY A 1 180 ? 15.492 -4.174 -3.575 1.00 85.56 180 GLY A CA 1
ATOM 1360 C C . GLY A 1 180 ? 14.742 -5.258 -4.336 1.00 85.56 180 GLY A C 1
ATOM 1361 O O . GLY A 1 180 ? 13.516 -5.244 -4.344 1.00 85.56 180 GLY A O 1
ATOM 1362 N N . ASP A 1 181 ? 15.462 -6.147 -5.019 1.00 84.06 181 ASP A N 1
ATOM 1363 C CA . ASP A 1 181 ? 14.899 -7.329 -5.697 1.00 84.06 181 ASP A CA 1
ATOM 1364 C C . ASP A 1 181 ? 13.732 -7.022 -6.658 1.00 84.06 181 ASP A C 1
ATOM 1366 O O . ASP A 1 181 ? 12.757 -7.760 -6.763 1.00 84.06 181 ASP A O 1
ATOM 1370 N N . GLY A 1 182 ? 13.784 -5.868 -7.333 1.00 83.06 182 GLY A N 1
ATOM 1371 C CA . GLY A 1 182 ? 12.702 -5.407 -8.213 1.00 83.06 182 GLY A CA 1
ATOM 1372 C C . GLY A 1 182 ? 11.444 -4.915 -7.480 1.00 83.06 182 GLY A C 1
ATOM 1373 O O . GLY A 1 182 ? 10.468 -4.534 -8.128 1.00 83.06 182 GLY A O 1
ATOM 1374 N N . VAL A 1 183 ? 11.459 -4.862 -6.146 1.00 89.19 183 VAL A N 1
ATOM 1375 C CA . VAL A 1 183 ? 10.375 -4.385 -5.283 1.00 89.19 183 VAL A CA 1
ATOM 1376 C C . VAL A 1 183 ? 10.703 -3.001 -4.718 1.00 89.19 183 VAL A C 1
ATOM 1378 O O . VAL A 1 183 ? 11.759 -2.765 -4.129 1.00 89.19 183 VAL A O 1
ATOM 1381 N N . ARG A 1 184 ? 9.768 -2.059 -4.861 1.00 92.06 184 ARG A N 1
ATOM 1382 C CA . ARG A 1 184 ? 9.777 -0.772 -4.154 1.00 92.06 184 ARG A CA 1
ATOM 1383 C C . ARG A 1 184 ? 8.681 -0.774 -3.108 1.00 92.06 184 ARG A C 1
ATOM 1385 O O . ARG A 1 184 ? 7.497 -0.770 -3.451 1.00 92.06 184 ARG A O 1
ATOM 1392 N N . THR A 1 185 ? 9.079 -0.721 -1.849 1.00 94.62 185 THR A N 1
ATOM 1393 C CA . THR A 1 185 ? 8.147 -0.701 -0.726 1.00 94.62 185 THR A CA 1
ATOM 1394 C C . THR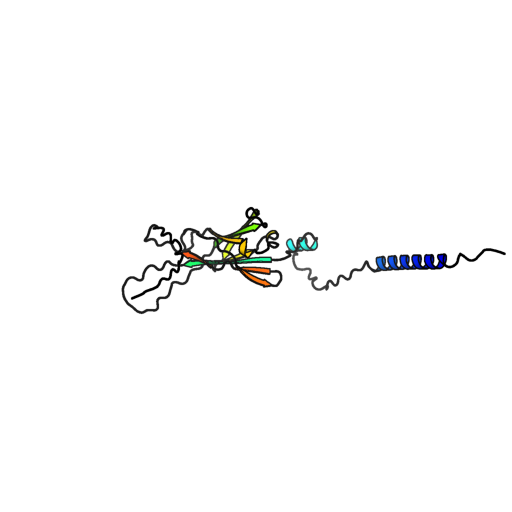 A 1 185 ? 7.988 0.720 -0.223 1.00 94.62 185 THR A C 1
ATOM 1396 O O . THR A 1 185 ? 8.964 1.420 0.052 1.00 94.62 185 THR A O 1
ATOM 1399 N N . TYR A 1 186 ? 6.742 1.151 -0.084 1.00 95.38 186 TYR A N 1
ATOM 1400 C CA . TYR A 1 186 ? 6.373 2.442 0.466 1.00 95.38 186 TYR A CA 1
ATOM 1401 C C . TYR A 1 186 ? 5.596 2.247 1.761 1.00 95.38 186 TYR A C 1
ATOM 1403 O O . TYR A 1 186 ? 4.674 1.443 1.816 1.00 95.38 186 TYR A O 1
ATOM 1411 N N . SER A 1 187 ? 5.915 3.035 2.780 1.00 95.75 187 SER A N 1
ATOM 1412 C CA . SER A 1 187 ? 5.179 3.046 4.039 1.00 95.75 187 SER A CA 1
ATOM 1413 C C . SER A 1 187 ? 4.225 4.237 4.097 1.00 95.75 187 SER A C 1
ATOM 1415 O O . SER A 1 187 ? 4.617 5.380 3.853 1.00 95.75 187 SER A O 1
ATOM 1417 N N . ALA A 1 188 ? 2.973 3.984 4.460 1.00 94.81 188 ALA A N 1
ATOM 1418 C CA . ALA A 1 188 ? 1.991 5.000 4.827 1.00 94.81 188 ALA A CA 1
ATOM 1419 C C . ALA A 1 188 ? 2.048 5.368 6.326 1.00 94.81 188 ALA A C 1
ATOM 1421 O O . ALA A 1 188 ? 1.318 6.258 6.774 1.00 94.81 188 ALA A O 1
ATOM 1422 N N . GLY A 1 189 ? 2.909 4.693 7.099 1.00 92.94 189 GLY A N 1
ATOM 1423 C CA . GLY A 1 189 ? 2.946 4.767 8.557 1.00 92.94 189 GLY A CA 1
ATOM 1424 C C . GLY A 1 189 ? 1.653 4.260 9.206 1.00 92.94 189 GLY A C 1
ATOM 1425 O O . GLY A 1 189 ? 0.904 3.482 8.613 1.00 92.94 189 GLY A O 1
ATOM 1426 N N . SER A 1 190 ? 1.384 4.730 10.426 1.00 90.50 190 SER A N 1
ATOM 1427 C CA . SER A 1 190 ? 0.180 4.362 11.179 1.00 90.50 190 SER A CA 1
ATOM 1428 C C . SER A 1 190 ? -0.926 5.412 11.045 1.00 90.50 190 SER A C 1
ATOM 1430 O O . SER A 1 190 ? -0.755 6.605 11.342 1.00 90.50 190 SER A O 1
ATOM 1432 N N . ILE A 1 191 ? -2.099 4.960 10.618 1.00 89.75 191 ILE A N 1
ATOM 1433 C CA . ILE A 1 191 ? -3.350 5.713 10.654 1.00 89.75 191 ILE A CA 1
ATOM 1434 C C . ILE A 1 191 ? -3.943 5.518 12.047 1.00 89.75 191 ILE A C 1
ATOM 1436 O O . ILE A 1 191 ? -4.280 4.403 12.424 1.00 89.75 191 ILE A O 1
ATOM 1440 N N . ARG A 1 192 ? -4.053 6.604 12.814 1.00 86.88 192 ARG A N 1
ATOM 1441 C CA . ARG A 1 192 ? -4.585 6.581 14.179 1.00 86.88 192 ARG A CA 1
ATOM 1442 C C . ARG A 1 192 ? -6.014 7.093 14.192 1.00 86.88 192 ARG A C 1
ATOM 1444 O O . ARG A 1 192 ? -6.288 8.191 13.709 1.00 86.88 192 ARG A O 1
ATOM 1451 N N . LEU A 1 193 ? -6.904 6.282 14.735 1.00 84.12 193 LEU A N 1
ATOM 1452 C CA . LEU A 1 193 ? -8.309 6.578 14.948 1.00 84.12 193 LEU A CA 1
ATOM 1453 C C . LEU A 1 193 ? -8.513 6.884 16.421 1.00 84.12 193 LEU A C 1
ATOM 1455 O O . LEU A 1 193 ? -7.949 6.208 17.266 1.00 84.12 193 LEU A O 1
ATOM 1459 N N . MET A 1 194 ? -9.337 7.872 16.740 1.00 78.19 194 MET A N 1
ATOM 1460 C CA . MET A 1 194 ? -9.689 8.158 18.129 1.00 78.19 194 MET A CA 1
ATOM 1461 C C . MET A 1 194 ? -11.034 7.518 18.449 1.00 78.19 194 MET A C 1
ATOM 1463 O O . MET A 1 194 ? -11.996 7.718 17.699 1.00 78.19 194 MET A O 1
ATOM 1467 N N . LYS A 1 195 ? -11.134 6.788 19.567 1.00 72.94 195 LYS A N 1
ATOM 1468 C CA . LYS A 1 195 ? -12.440 6.353 20.085 1.00 72.94 195 LYS A CA 1
ATOM 1469 C C . LYS A 1 195 ? -13.299 7.595 20.392 1.00 72.94 195 LYS A C 1
ATOM 1471 O O . LYS A 1 195 ? -12.829 8.498 21.091 1.00 72.94 195 LYS A O 1
ATOM 1476 N N . PRO A 1 196 ? -14.548 7.677 19.897 1.00 64.50 196 PRO A N 1
ATOM 1477 C CA . PRO A 1 196 ? -15.411 8.812 20.188 1.00 64.50 196 PRO A CA 1
ATOM 1478 C C . PRO A 1 196 ? -15.760 8.813 21.681 1.00 64.50 196 PRO A C 1
ATOM 1480 O O . PRO A 1 196 ? -16.250 7.823 22.225 1.00 64.50 196 PRO A O 1
ATOM 1483 N N . ASN A 1 197 ? -15.496 9.929 22.363 1.00 61.75 197 ASN A N 1
ATOM 1484 C CA . ASN A 1 197 ? -15.818 10.069 23.778 1.00 61.75 197 ASN A CA 1
ATOM 1485 C C . ASN A 1 197 ? -17.338 10.222 23.938 1.00 61.75 197 ASN A C 1
ATOM 1487 O O . ASN A 1 197 ? -17.905 11.247 23.561 1.00 61.75 197 ASN A O 1
ATOM 1491 N N . ARG A 1 198 ? -18.002 9.219 24.529 1.00 57.81 198 ARG A N 1
ATOM 1492 C CA . ARG A 1 198 ? -19.461 9.214 24.753 1.00 57.81 198 ARG A CA 1
ATOM 1493 C C . ARG A 1 198 ? -19.968 10.397 25.600 1.00 57.81 198 ARG A C 1
ATOM 1495 O O . ARG A 1 198 ? -21.172 10.618 25.637 1.00 57.81 198 ARG A O 1
ATOM 1502 N N . LYS A 1 199 ? -19.090 11.168 26.261 1.00 55.31 199 LYS A N 1
ATOM 1503 C CA . LYS A 1 199 ? -19.468 12.301 27.129 1.00 55.31 199 LYS A CA 1
ATOM 1504 C C . LYS A 1 199 ? -19.461 13.691 26.472 1.00 55.31 199 LYS A C 1
ATOM 1506 O O . LYS A 1 199 ? -19.789 14.654 27.159 1.00 55.31 199 LYS A O 1
ATOM 1511 N N . ARG A 1 200 ? -19.109 13.853 25.189 1.00 45.56 200 ARG A N 1
ATOM 1512 C CA . ARG A 1 200 ? -19.211 15.167 24.516 1.00 45.56 200 ARG A CA 1
ATOM 1513 C C . ARG A 1 200 ? -19.710 15.044 23.072 1.00 45.56 200 ARG A C 1
ATOM 1515 O O . ARG A 1 200 ? -18.966 14.535 22.235 1.00 45.56 200 ARG A O 1
ATOM 1522 N N . PRO A 1 201 ? -20.901 15.578 22.741 1.00 38.97 201 PRO A N 1
ATOM 1523 C CA . PRO A 1 201 ? -21.182 15.984 21.375 1.00 38.97 201 PRO A CA 1
ATOM 1524 C C . PRO A 1 201 ? -20.187 17.086 20.980 1.00 38.97 201 PRO A C 1
ATOM 1526 O O . PRO A 1 201 ? -19.839 17.959 21.774 1.00 38.97 201 PRO A O 1
ATOM 1529 N N . SER A 1 202 ? -19.685 16.983 19.757 1.00 41.19 202 SER A N 1
ATOM 1530 C CA . SER A 1 202 ? -18.666 17.819 19.125 1.00 41.19 202 SER A CA 1
ATOM 1531 C C . SER A 1 202 ? -18.819 19.328 19.370 1.00 41.19 202 SER A C 1
ATOM 1533 O O . SER A 1 202 ? -19.770 19.937 18.889 1.00 41.19 202 SER A O 1
ATOM 1535 N N . GLN A 1 203 ? -17.807 19.955 19.974 1.00 36.22 203 GLN A N 1
ATOM 1536 C CA . GLN A 1 203 ? -17.417 21.311 19.587 1.00 36.22 203 GLN A CA 1
ATOM 1537 C C . GLN A 1 203 ? -16.157 21.196 18.734 1.00 36.22 203 GLN A C 1
ATOM 1539 O O . GLN A 1 203 ? -15.087 20.832 19.219 1.00 36.22 203 GLN A O 1
ATOM 1544 N N . ALA A 1 204 ? -16.312 21.452 17.438 1.00 35.62 204 ALA A N 1
ATOM 1545 C CA . ALA A 1 204 ? -15.206 21.608 16.513 1.00 35.62 204 ALA A CA 1
ATOM 1546 C C . ALA A 1 204 ? -14.411 22.862 16.908 1.00 35.62 204 ALA A C 1
ATOM 1548 O O . ALA A 1 204 ? -14.860 23.980 16.671 1.00 35.62 204 ALA A O 1
ATOM 1549 N N . GLN A 1 205 ? -13.238 22.688 17.516 1.00 35.94 205 GLN A N 1
ATOM 1550 C CA . GLN A 1 205 ? -12.255 23.763 17.596 1.00 35.94 205 GLN A CA 1
ATOM 1551 C C . GLN A 1 205 ? -11.364 23.693 16.359 1.00 35.94 205 GLN A C 1
ATOM 1553 O O . GLN A 1 205 ? -10.523 22.808 16.208 1.00 35.94 205 GLN A O 1
ATOM 1558 N N . ILE A 1 206 ? -11.593 24.648 15.461 1.00 35.72 206 ILE A N 1
ATOM 1559 C CA . ILE A 1 206 ? -10.681 25.020 14.387 1.00 35.72 206 ILE A CA 1
ATOM 1560 C C . ILE A 1 206 ? -9.408 25.541 15.063 1.00 35.72 206 ILE A C 1
ATOM 1562 O O . ILE A 1 206 ? -9.366 26.679 15.524 1.00 35.72 206 ILE A O 1
ATOM 1566 N N . ILE A 1 207 ? -8.368 24.712 15.149 1.00 38.09 207 ILE A N 1
ATOM 1567 C CA . ILE A 1 207 ? -7.025 25.202 15.464 1.00 38.09 207 ILE A CA 1
ATOM 1568 C C . ILE A 1 207 ? -6.459 25.748 14.154 1.00 38.09 207 ILE A C 1
ATOM 1570 O O . ILE A 1 207 ? -5.838 25.030 13.371 1.00 38.09 207 ILE A O 1
ATOM 1574 N N . ASN A 1 208 ? -6.738 27.023 13.885 1.00 31.69 208 ASN A N 1
ATOM 1575 C CA . ASN A 1 208 ? -6.014 27.767 12.865 1.00 31.69 208 ASN A CA 1
ATOM 1576 C C . ASN A 1 208 ? -4.552 27.870 13.308 1.00 31.69 208 ASN A C 1
ATOM 1578 O O . ASN A 1 208 ? -4.259 28.358 14.399 1.00 31.69 208 ASN A O 1
ATOM 1582 N N . GLY A 1 209 ? -3.650 27.381 12.456 1.00 30.19 209 GLY A N 1
ATOM 1583 C CA . GLY A 1 209 ? -2.211 27.419 12.678 1.00 30.19 209 GLY A CA 1
ATOM 1584 C C . GLY A 1 209 ? -1.734 28.839 12.970 1.00 30.19 209 GLY A C 1
ATOM 1585 O O . GLY A 1 209 ? -1.844 29.738 12.136 1.00 30.19 209 GLY A O 1
ATOM 1586 N N . SER A 1 210 ? -1.191 29.027 14.168 1.00 31.98 210 SER A N 1
ATOM 1587 C CA . SER A 1 210 ? -0.492 30.235 14.578 1.00 31.98 210 SER A CA 1
ATOM 1588 C C . SER A 1 210 ? 0.762 30.413 13.721 1.00 31.98 210 SER A C 1
ATOM 1590 O O . SER A 1 210 ? 1.762 29.715 13.882 1.00 31.98 210 SER A O 1
ATOM 1592 N N . LYS A 1 211 ? 0.694 31.363 12.790 1.00 33.00 211 LYS A N 1
ATOM 1593 C CA . LYS A 1 211 ? 1.839 31.900 12.058 1.00 33.00 211 LYS A CA 1
ATOM 1594 C C . LYS A 1 211 ? 2.634 32.782 13.023 1.00 33.00 211 LYS A C 1
ATOM 1596 O O . LYS A 1 211 ? 2.240 33.920 13.266 1.00 33.00 211 LYS A O 1
ATOM 1601 N N . SER A 1 212 ? 3.730 32.265 13.581 1.00 31.23 212 SER A N 1
ATOM 1602 C CA . SER A 1 212 ? 4.698 33.079 14.325 1.00 31.23 212 SER A CA 1
ATOM 1603 C C . SER A 1 212 ? 5.257 34.162 13.404 1.00 31.23 212 SER A C 1
ATOM 1605 O O . SER A 1 212 ? 5.999 33.876 12.465 1.00 31.23 212 SER A O 1
ATOM 1607 N N . ARG A 1 213 ? 4.873 35.413 13.661 1.00 30.92 213 ARG A N 1
ATOM 1608 C CA . ARG A 1 213 ? 5.531 36.603 13.128 1.00 30.92 213 ARG A CA 1
ATOM 1609 C C . ARG A 1 213 ? 6.468 37.098 14.225 1.00 30.92 213 ARG A C 1
ATOM 1611 O O . ARG A 1 213 ? 6.011 37.629 15.229 1.00 30.92 213 ARG A O 1
ATOM 1618 N N . VAL A 1 214 ? 7.763 36.869 14.035 1.00 36.31 214 VAL A N 1
ATOM 1619 C CA . VAL A 1 214 ? 8.818 37.537 14.800 1.00 36.31 214 VAL A CA 1
ATOM 1620 C C . VAL A 1 214 ? 8.763 39.017 14.426 1.00 36.31 214 VAL A C 1
ATOM 1622 O O . VAL A 1 214 ? 8.879 39.359 13.249 1.00 36.31 214 VAL A O 1
ATOM 1625 N N . HIS A 1 215 ? 8.537 39.879 15.410 1.00 30.66 215 HIS A N 1
ATOM 1626 C CA . HIS A 1 215 ? 8.748 41.316 15.298 1.00 30.66 215 HIS A CA 1
ATOM 1627 C C . HIS A 1 215 ? 9.574 41.716 16.5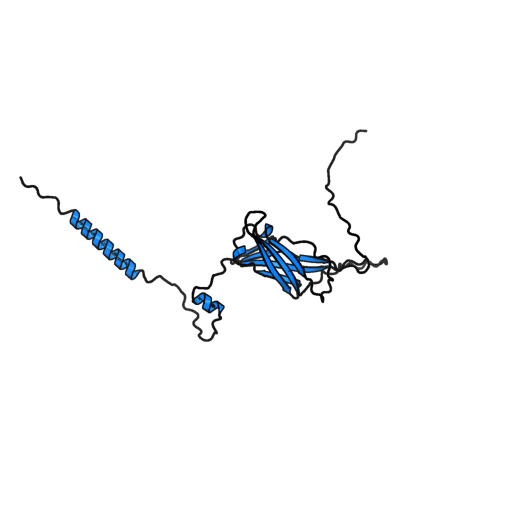17 1.00 30.66 215 HIS A C 1
ATOM 1629 O O . HIS A 1 215 ? 9.113 41.569 17.647 1.00 30.66 215 HIS A O 1
ATOM 1635 N N . GLY A 1 216 ? 10.833 42.076 16.274 1.00 34.16 216 GLY A N 1
ATOM 1636 C CA . GLY A 1 216 ? 11.644 42.771 17.262 1.00 34.16 216 GLY A CA 1
ATOM 1637 C C . GLY A 1 216 ? 11.263 44.245 17.277 1.00 34.16 216 GLY A C 1
ATOM 1638 O O . GLY A 1 216 ? 10.813 44.738 16.253 1.00 34.16 216 GLY A O 1
ATOM 1639 N N . ASP A 1 217 ? 11.428 44.876 18.435 1.00 33.38 217 ASP A N 1
ATOM 1640 C CA . ASP A 1 217 ? 11.787 46.286 18.641 1.00 33.38 217 ASP A CA 1
ATOM 1641 C C . ASP A 1 217 ? 12.141 46.422 20.139 1.00 33.38 217 ASP A C 1
ATOM 1643 O O . ASP A 1 217 ? 11.401 45.953 21.002 1.00 33.38 217 ASP A O 1
ATOM 1647 N N . VAL A 1 218 ? 13.416 46.669 20.461 1.00 38.66 218 VAL A N 1
ATOM 1648 C CA . VAL A 1 218 ? 13.972 47.968 20.897 1.00 38.66 218 VAL A CA 1
ATOM 1649 C C . VAL A 1 218 ? 13.293 48.501 22.166 1.00 38.66 218 VAL A C 1
ATOM 1651 O O . VAL A 1 218 ? 12.175 49.003 22.130 1.00 38.66 218 VAL A O 1
ATOM 1654 N N . VAL A 1 219 ? 14.012 48.429 23.292 1.00 39.91 219 VAL A N 1
ATOM 1655 C CA . VAL A 1 219 ? 13.685 49.145 24.533 1.00 39.91 219 VAL A CA 1
ATOM 1656 C C . VAL A 1 219 ? 14.833 50.103 24.834 1.00 39.91 219 VAL A C 1
ATOM 1658 O O . VAL A 1 219 ? 15.920 49.672 25.208 1.00 39.91 219 VAL A O 1
ATOM 1661 N N . ASP A 1 220 ? 14.555 51.391 24.649 1.00 34.38 220 ASP A N 1
ATOM 1662 C CA . ASP A 1 220 ? 15.257 52.511 25.275 1.00 34.38 220 ASP A CA 1
ATOM 1663 C C . ASP A 1 220 ? 14.474 52.913 26.535 1.00 34.38 220 ASP A C 1
ATOM 1665 O O . ASP A 1 220 ? 13.296 53.279 26.427 1.00 34.38 220 ASP A O 1
ATOM 1669 N N . ARG A 1 221 ? 15.127 52.834 27.701 1.00 35.94 221 ARG A N 1
ATOM 1670 C CA . ARG A 1 221 ? 15.122 53.792 28.829 1.00 35.94 221 ARG A CA 1
ATOM 1671 C C . ARG A 1 221 ? 15.694 53.170 30.096 1.00 35.94 221 ARG A C 1
ATOM 1673 O O . ARG A 1 221 ? 15.200 52.097 30.502 1.00 35.94 221 ARG A O 1
#